Protein AF-A0AAD7U6H7-F1 (afdb_monomer_lite)

Structure (mmCIF, N/CA/C/O backbone):
data_AF-A0AAD7U6H7-F1
#
_entry.id   AF-A0AAD7U6H7-F1
#
loop_
_atom_site.group_PDB
_atom_site.id
_atom_site.type_symbol
_atom_site.label_atom_id
_atom_site.label_alt_id
_atom_site.label_comp_id
_atom_site.label_asym_id
_atom_site.label_entity_id
_atom_site.label_seq_id
_atom_site.pdbx_PDB_ins_code
_atom_site.Cartn_x
_atom_site.Cartn_y
_atom_site.Cartn_z
_atom_site.occupancy
_atom_site.B_iso_or_equiv
_atom_site.auth_seq_id
_atom_site.auth_comp_id
_atom_site.auth_asym_id
_atom_site.auth_atom_id
_atom_site.pdbx_PDB_model_num
ATOM 1 N N . MET A 1 1 ? 14.452 -13.558 -51.695 1.00 58.91 1 MET A N 1
ATOM 2 C CA . MET A 1 1 ? 13.988 -14.666 -50.840 1.00 58.91 1 MET A CA 1
ATOM 3 C C . MET A 1 1 ? 12.646 -14.238 -50.319 1.00 58.91 1 MET A C 1
ATOM 5 O O . MET A 1 1 ? 12.590 -13.234 -49.617 1.00 58.91 1 MET A O 1
ATOM 9 N N . ASP A 1 2 ? 11.599 -14.926 -50.745 1.00 88.06 2 ASP A N 1
ATOM 10 C CA . ASP A 1 2 ? 10.237 -14.569 -50.382 1.00 88.06 2 ASP A CA 1
ATOM 11 C C . ASP A 1 2 ? 9.963 -14.991 -48.937 1.00 88.06 2 ASP A C 1
ATOM 13 O O . ASP A 1 2 ? 10.463 -16.013 -48.460 1.00 88.06 2 ASP A O 1
ATOM 17 N N . LEU A 1 3 ? 9.198 -14.172 -48.213 1.00 81.50 3 LEU A N 1
ATOM 18 C CA . LEU A 1 3 ? 8.858 -14.417 -46.806 1.00 81.50 3 LEU A CA 1
ATOM 19 C C . LEU A 1 3 ? 8.146 -15.767 -46.619 1.00 81.50 3 LEU A C 1
ATOM 21 O O . LEU A 1 3 ? 8.338 -16.427 -45.599 1.00 81.50 3 LEU A O 1
ATOM 25 N N . ASP A 1 4 ? 7.411 -16.211 -47.637 1.00 90.06 4 ASP A N 1
ATOM 26 C CA . ASP A 1 4 ? 6.718 -17.498 -47.648 1.00 90.06 4 ASP A CA 1
ATOM 27 C C . ASP A 1 4 ? 7.682 -18.692 -47.681 1.00 90.06 4 ASP A C 1
ATOM 29 O O . ASP A 1 4 ? 7.414 -19.724 -47.065 1.00 90.06 4 ASP A O 1
ATOM 33 N N . ASP A 1 5 ? 8.830 -18.562 -48.349 1.00 89.44 5 ASP A N 1
ATOM 34 C CA . ASP A 1 5 ? 9.846 -19.619 -48.383 1.00 89.44 5 ASP A CA 1
ATOM 35 C C . ASP A 1 5 ? 10.587 -19.724 -47.050 1.00 89.44 5 ASP A C 1
ATOM 37 O O . ASP A 1 5 ? 10.983 -20.814 -46.630 1.00 89.44 5 ASP A O 1
ATOM 41 N N . ILE A 1 6 ? 10.749 -18.593 -46.362 1.00 88.31 6 ILE A N 1
ATOM 42 C CA . ILE A 1 6 ? 11.341 -18.533 -45.026 1.00 88.31 6 ILE A CA 1
ATOM 43 C C . ILE A 1 6 ? 10.388 -19.171 -44.006 1.00 88.31 6 ILE A C 1
ATOM 45 O O . ILE A 1 6 ? 10.821 -20.013 -43.221 1.00 88.31 6 ILE A O 1
ATOM 49 N N . ALA A 1 7 ? 9.092 -18.845 -44.056 1.00 89.19 7 ALA A N 1
ATOM 50 C CA . ALA A 1 7 ? 8.082 -19.438 -43.178 1.00 89.19 7 ALA A CA 1
ATOM 51 C C . ALA A 1 7 ? 7.995 -20.965 -43.345 1.00 89.19 7 ALA A C 1
ATOM 53 O O . ALA A 1 7 ? 8.084 -21.699 -42.364 1.00 89.19 7 ALA A O 1
ATOM 54 N N . LYS A 1 8 ? 7.949 -21.458 -44.592 1.00 92.31 8 LYS A N 1
ATOM 55 C CA . LYS A 1 8 ? 7.919 -22.903 -44.880 1.00 92.31 8 LYS A CA 1
ATOM 56 C C . LYS A 1 8 ? 9.157 -23.638 -44.365 1.00 92.31 8 LYS A C 1
ATOM 58 O O . LYS A 1 8 ? 9.042 -24.767 -43.890 1.00 92.31 8 LYS A O 1
ATOM 63 N N . ARG A 1 9 ? 10.339 -23.013 -44.446 1.00 90.31 9 ARG A N 1
ATOM 64 C CA . ARG A 1 9 ? 11.571 -23.582 -43.879 1.00 90.31 9 ARG A CA 1
ATOM 65 C C . ARG A 1 9 ? 11.481 -23.683 -42.361 1.00 90.31 9 ARG A C 1
ATOM 67 O O . ARG A 1 9 ? 11.697 -24.772 -41.836 1.00 90.31 9 ARG A O 1
ATOM 74 N N . TYR A 1 10 ? 11.081 -22.612 -41.677 1.00 91.75 10 TYR A N 1
ATOM 75 C CA . TYR A 1 10 ? 10.938 -22.630 -40.220 1.00 91.75 10 TYR A CA 1
ATOM 76 C C . TYR A 1 10 ? 9.907 -23.655 -39.743 1.00 91.75 10 TYR A C 1
ATOM 78 O O . TYR A 1 10 ? 10.192 -24.397 -38.806 1.00 91.75 10 TYR A O 1
ATOM 86 N N . ASP A 1 11 ? 8.763 -23.773 -40.415 1.00 91.56 11 ASP A N 1
ATOM 87 C CA . ASP A 1 11 ? 7.749 -24.770 -40.058 1.00 91.56 11 ASP A CA 1
ATOM 88 C C . ASP A 1 11 ? 8.285 -26.203 -40.202 1.00 91.56 11 ASP A C 1
ATOM 90 O O . ASP A 1 11 ? 8.063 -27.050 -39.332 1.00 91.56 11 ASP A O 1
ATOM 94 N N . SER A 1 12 ? 9.056 -26.471 -41.262 1.00 91.44 12 SER A N 1
ATOM 95 C CA . SER A 1 12 ? 9.685 -27.781 -41.471 1.00 91.44 12 SER A CA 1
ATOM 96 C C . SER A 1 12 ? 10.773 -28.096 -40.435 1.00 91.44 12 SER A C 1
ATOM 98 O O . SER A 1 12 ? 10.859 -29.225 -39.946 1.00 91.44 12 SER A O 1
ATOM 100 N N . GLU A 1 13 ? 11.565 -27.096 -40.040 1.00 93.56 13 GLU A N 1
ATOM 101 C CA . GLU A 1 13 ? 12.605 -27.233 -39.017 1.00 93.56 13 GLU A CA 1
ATOM 102 C C . GLU A 1 13 ? 11.991 -27.460 -37.630 1.00 93.56 13 GLU A C 1
ATOM 104 O O . GLU A 1 13 ? 12.421 -28.356 -36.901 1.00 93.56 13 GLU A O 1
ATOM 109 N N . ILE A 1 14 ? 10.934 -26.719 -37.284 1.00 91.69 14 ILE A N 1
ATOM 110 C CA . ILE A 1 14 ? 10.204 -26.878 -36.020 1.00 91.69 14 ILE A CA 1
ATOM 111 C C . ILE A 1 14 ? 9.576 -28.274 -35.936 1.00 91.69 14 ILE A C 1
ATOM 113 O O . ILE A 1 14 ? 9.708 -28.942 -34.908 1.00 91.69 14 ILE A O 1
ATOM 117 N N . ALA A 1 15 ? 8.950 -28.753 -37.015 1.00 91.06 15 ALA A N 1
ATOM 118 C CA . ALA A 1 15 ? 8.385 -30.099 -37.065 1.00 91.06 15 ALA A CA 1
ATOM 119 C C . ALA A 1 15 ? 9.460 -31.184 -36.868 1.00 91.06 15 ALA A C 1
ATOM 121 O O . ALA A 1 15 ? 9.250 -32.133 -36.111 1.00 91.06 15 ALA A O 1
ATOM 122 N N . SER A 1 16 ? 10.637 -31.017 -37.484 1.00 92.44 16 SER A N 1
ATOM 123 C CA . SER A 1 16 ? 11.765 -31.939 -37.311 1.00 92.44 16 SER A CA 1
ATOM 124 C C . SER A 1 16 ? 12.295 -31.952 -35.874 1.00 92.44 16 SER A C 1
ATOM 126 O O . SER A 1 16 ? 12.633 -33.017 -35.357 1.00 92.44 16 SER A O 1
ATOM 128 N N . VAL A 1 17 ? 12.375 -30.792 -35.217 1.00 91.44 17 VAL A N 1
ATOM 129 C CA . VAL A 1 17 ? 12.838 -30.691 -33.823 1.00 91.44 17 VAL A CA 1
ATOM 130 C C . VAL A 1 17 ? 11.828 -31.322 -32.867 1.00 91.44 17 VAL A C 1
ATOM 132 O O . VAL A 1 17 ? 12.225 -32.071 -31.977 1.00 91.44 17 VAL A O 1
ATOM 135 N N . LEU A 1 18 ? 10.529 -31.082 -33.066 1.00 86.94 18 LEU A N 1
ATOM 136 C CA . LEU A 1 18 ? 9.474 -31.692 -32.252 1.00 86.94 18 LEU A CA 1
ATOM 137 C C . LEU A 1 18 ? 9.445 -33.220 -32.394 1.00 86.94 18 LEU A C 1
ATOM 139 O O . LEU A 1 18 ? 9.271 -33.914 -31.395 1.00 86.94 18 LEU A O 1
ATOM 143 N N . ALA A 1 19 ? 9.681 -33.749 -33.598 1.00 86.94 19 ALA A N 1
ATOM 144 C CA . ALA A 1 19 ? 9.764 -35.190 -33.841 1.00 86.94 19 ALA A CA 1
ATOM 145 C C . ALA A 1 19 ? 11.002 -35.847 -33.199 1.00 86.94 19 ALA A C 1
ATOM 147 O O . ALA A 1 19 ? 10.969 -37.029 -32.860 1.00 86.94 19 ALA A O 1
ATOM 148 N N . ALA A 1 20 ? 12.088 -35.091 -33.014 1.00 90.31 20 ALA A N 1
ATOM 149 C CA . ALA A 1 20 ? 13.309 -35.568 -32.367 1.00 90.31 20 ALA A CA 1
ATOM 150 C C . ALA A 1 20 ? 13.236 -35.545 -30.828 1.00 90.31 20 ALA A C 1
ATOM 152 O O . ALA A 1 20 ? 14.115 -36.100 -30.161 1.00 90.31 20 ALA A O 1
ATOM 153 N N . LEU A 1 21 ? 12.213 -34.911 -30.241 1.00 85.00 21 LEU A N 1
ATOM 154 C CA . LEU A 1 21 ? 12.054 -34.877 -28.792 1.00 85.00 21 LEU A CA 1
ATOM 155 C C . LEU A 1 21 ? 11.571 -36.238 -28.260 1.00 85.00 21 LEU A C 1
ATOM 157 O O . LEU A 1 21 ? 10.653 -36.842 -28.815 1.00 85.00 21 LEU A O 1
ATOM 161 N N . PRO A 1 22 ? 12.135 -36.729 -27.142 1.00 85.38 22 PRO A N 1
ATOM 162 C CA . PRO A 1 22 ? 11.657 -37.946 -26.499 1.00 85.38 22 PRO A CA 1
ATOM 163 C C . PRO A 1 22 ? 10.175 -37.823 -26.131 1.00 85.38 22 PRO A C 1
ATOM 165 O O . PRO A 1 22 ? 9.777 -36.845 -25.499 1.00 85.38 22 PRO A O 1
ATOM 168 N N . ALA A 1 23 ? 9.382 -38.860 -26.412 1.00 72.62 23 ALA A N 1
ATOM 169 C CA . ALA A 1 23 ? 7.932 -38.889 -26.167 1.00 72.62 23 ALA A CA 1
ATOM 170 C C . ALA A 1 23 ? 7.505 -38.586 -24.712 1.00 72.62 23 ALA A C 1
ATOM 172 O O . ALA A 1 23 ? 6.346 -38.303 -24.456 1.00 72.62 23 ALA A O 1
ATOM 173 N N . LYS A 1 24 ? 8.435 -38.620 -23.747 1.00 72.00 24 LYS A N 1
ATOM 174 C CA . LYS A 1 24 ? 8.189 -38.260 -22.338 1.00 72.00 24 LYS A CA 1
ATOM 175 C C . LYS A 1 24 ? 8.179 -36.747 -22.067 1.00 72.00 24 LYS A C 1
ATOM 177 O O . LYS A 1 24 ? 7.833 -36.343 -20.963 1.00 72.00 24 LYS A O 1
ATOM 182 N N . LEU A 1 25 ? 8.649 -35.930 -23.012 1.00 66.31 25 LEU A N 1
ATOM 183 C CA . LEU A 1 25 ? 8.750 -34.468 -22.892 1.00 66.31 25 LEU A CA 1
ATOM 184 C C . LEU A 1 25 ? 7.632 -33.737 -23.639 1.00 66.31 25 LEU A C 1
ATOM 186 O O . LEU A 1 25 ? 7.302 -32.608 -23.286 1.00 66.31 25 LEU A O 1
ATOM 190 N N . VAL A 1 26 ? 7.042 -34.382 -24.644 1.00 64.56 26 VAL A N 1
ATOM 191 C CA . VAL A 1 26 ? 5.889 -33.873 -25.385 1.00 64.56 26 VAL A CA 1
ATOM 192 C C . VAL A 1 26 ? 4.653 -34.532 -24.780 1.00 64.56 26 VAL A C 1
ATOM 194 O O . VAL A 1 26 ? 4.224 -35.580 -25.243 1.00 64.56 26 VAL A O 1
ATOM 197 N N . ASN A 1 27 ? 4.123 -33.953 -23.701 1.00 67.25 27 ASN A N 1
ATOM 198 C CA . ASN A 1 27 ? 2.802 -34.309 -23.182 1.00 67.25 27 ASN A CA 1
ATOM 199 C C . ASN A 1 27 ? 1.784 -33.331 -23.785 1.00 67.25 27 ASN A C 1
ATOM 201 O O . ASN A 1 27 ? 1.622 -32.236 -23.237 1.00 67.25 27 ASN A O 1
ATOM 205 N N . PRO A 1 28 ? 1.136 -33.659 -24.917 1.00 57.31 28 PRO A N 1
ATOM 206 C CA . PRO A 1 28 ? -0.025 -32.913 -25.359 1.00 57.31 28 PRO A CA 1
ATOM 207 C C . PRO A 1 28 ? -1.179 -33.238 -24.398 1.00 57.31 28 PRO A C 1
ATOM 209 O O . PRO A 1 28 ? -1.536 -34.397 -24.215 1.00 57.31 28 PRO A O 1
ATOM 212 N N . ASP A 1 29 ? -1.735 -32.211 -23.764 1.00 53.38 29 ASP A N 1
ATOM 213 C CA . ASP A 1 29 ? -3.087 -32.229 -23.192 1.00 53.38 29 ASP A CA 1
ATOM 214 C C . ASP A 1 29 ? -3.387 -33.126 -21.976 1.00 53.38 29 ASP A C 1
ATOM 216 O O . ASP A 1 29 ? -4.526 -33.554 -21.794 1.00 53.38 29 ASP A O 1
ATOM 220 N N . GLU A 1 30 ? -2.451 -33.306 -21.041 1.00 53.84 30 GLU A N 1
ATOM 221 C CA . GLU A 1 30 ? -2.879 -33.554 -19.656 1.00 53.84 30 GLU A CA 1
ATOM 222 C C . GLU A 1 30 ? -3.201 -32.209 -18.986 1.00 53.84 30 GLU A C 1
ATOM 224 O O . GLU A 1 30 ? -2.381 -31.619 -18.275 1.00 53.84 30 GLU A O 1
ATOM 229 N N . GLU A 1 31 ? -4.435 -31.718 -19.183 1.00 58.72 31 GLU A N 1
ATOM 230 C CA . GLU A 1 31 ? -5.072 -30.966 -18.101 1.00 58.72 31 GLU A CA 1
ATOM 231 C C . GLU A 1 31 ? -4.904 -31.818 -16.838 1.00 58.72 31 GLU A C 1
ATOM 233 O O . GLU A 1 31 ? -5.258 -32.999 -16.867 1.00 58.72 31 GLU A O 1
ATOM 238 N N . PRO A 1 32 ? -4.330 -31.291 -15.743 1.00 57.97 32 PRO A N 1
ATOM 239 C CA . PRO A 1 32 ? -4.143 -32.095 -14.554 1.00 57.97 32 PRO A CA 1
ATOM 240 C C . PRO A 1 32 ? -5.531 -32.500 -14.070 1.00 57.97 32 PRO A C 1
ATOM 242 O O . PRO A 1 32 ? -6.237 -31.680 -13.478 1.00 57.97 32 PRO A O 1
ATOM 245 N N . GLU A 1 33 ? -5.925 -33.752 -14.317 1.00 55.78 33 GLU A N 1
ATOM 246 C CA . GLU A 1 33 ? -7.075 -34.368 -13.679 1.00 55.78 33 GLU A CA 1
ATOM 247 C C . GLU A 1 33 ? -6.831 -34.240 -12.182 1.00 55.78 33 GLU A C 1
ATOM 249 O O . GLU A 1 33 ? -6.069 -34.990 -11.571 1.00 55.78 33 GLU A O 1
ATOM 254 N N . VAL A 1 34 ? -7.424 -33.207 -11.584 1.00 60.06 34 VAL A N 1
ATOM 255 C CA . VAL A 1 34 ? -7.367 -32.971 -10.153 1.00 60.06 34 VAL A CA 1
ATOM 256 C C . VAL A 1 34 ? -8.00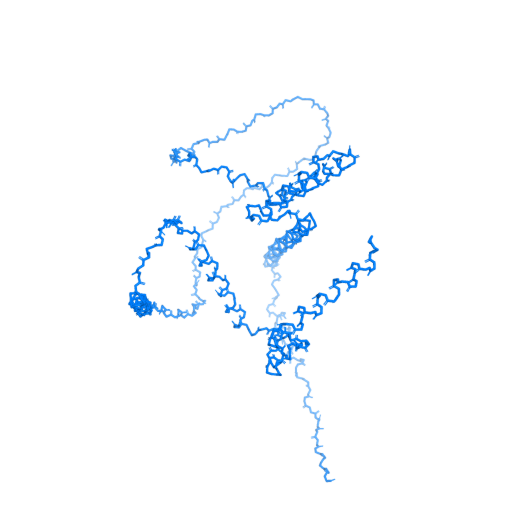1 -34.217 -9.547 1.00 60.06 34 VAL A C 1
ATOM 258 O O . VAL A 1 34 ? -9.218 -34.384 -9.676 1.00 60.06 34 VAL A O 1
ATOM 261 N N . PRO A 1 35 ? -7.221 -35.122 -8.922 1.00 61.28 35 PRO A N 1
ATOM 262 C CA . PRO A 1 35 ? -7.729 -36.427 -8.540 1.00 61.28 35 PRO A CA 1
ATOM 263 C C . PRO A 1 35 ? -8.958 -36.196 -7.673 1.00 61.28 35 PRO A C 1
ATOM 265 O O . PRO A 1 35 ? -8.925 -35.338 -6.792 1.00 61.28 35 PRO A O 1
ATOM 268 N N . ALA A 1 36 ? -10.047 -36.940 -7.875 1.00 57.34 36 ALA A N 1
ATOM 269 C CA . ALA A 1 36 ? -11.316 -36.730 -7.163 1.00 57.34 36 ALA A CA 1
ATOM 270 C C . ALA A 1 36 ? -11.179 -36.693 -5.616 1.00 57.34 36 ALA A C 1
ATOM 272 O O . ALA A 1 36 ? -12.066 -36.224 -4.898 1.00 57.34 36 ALA A O 1
ATOM 273 N N . ARG A 1 37 ? -10.035 -37.140 -5.074 1.00 59.12 37 ARG A N 1
ATOM 274 C CA . ARG A 1 37 ? -9.611 -36.936 -3.679 1.00 59.12 37 ARG A CA 1
ATOM 275 C C . ARG A 1 37 ? -9.343 -35.468 -3.311 1.00 59.12 37 ARG A C 1
ATOM 277 O O . ARG A 1 37 ? -9.711 -35.069 -2.211 1.00 59.12 37 ARG A O 1
ATOM 284 N N . ALA A 1 38 ? -8.761 -34.657 -4.191 1.00 57.69 38 ALA A N 1
ATOM 285 C CA . ALA A 1 38 ? -8.517 -33.232 -3.973 1.00 57.69 38 ALA A CA 1
ATOM 286 C C . ALA A 1 38 ? -9.822 -32.412 -3.953 1.00 57.69 38 ALA A C 1
ATOM 288 O O . ALA A 1 38 ? -9.961 -31.512 -3.126 1.00 57.69 38 ALA A O 1
ATOM 289 N N . LEU A 1 39 ? -10.841 -32.794 -4.733 1.00 56.53 39 LEU A N 1
ATOM 290 C CA . LEU A 1 39 ? -12.169 -32.156 -4.700 1.00 56.53 39 LEU A CA 1
ATOM 291 C C . LEU A 1 39 ? -12.925 -32.367 -3.374 1.00 56.53 39 LEU A C 1
ATOM 293 O O . LEU A 1 39 ? -13.758 -31.539 -2.998 1.00 56.53 39 LEU A O 1
ATOM 297 N N . LYS A 1 40 ? -12.606 -33.417 -2.601 1.00 58.84 40 LYS A N 1
ATOM 298 C CA . LYS A 1 40 ? -13.185 -33.619 -1.257 1.00 58.84 40 LYS A CA 1
ATOM 299 C C . LYS A 1 40 ? -12.667 -32.615 -0.221 1.00 58.84 40 LYS A C 1
ATOM 301 O O . LYS A 1 40 ? -13.352 -32.380 0.771 1.00 58.84 40 LYS A O 1
ATOM 306 N N . PHE A 1 41 ? -11.520 -31.972 -0.455 1.00 56.00 41 PHE A N 1
ATOM 307 C CA . PHE A 1 41 ? -10.966 -30.968 0.462 1.00 56.00 41 PHE A CA 1
ATOM 308 C C . PHE A 1 41 ? -11.459 -29.538 0.193 1.00 56.00 41 PHE A C 1
ATOM 310 O O . PHE A 1 41 ? -11.362 -28.688 1.079 1.00 56.00 41 PHE A O 1
ATOM 317 N N . PHE A 1 42 ? -12.061 -29.265 -0.970 1.00 54.94 42 PHE A N 1
ATOM 318 C CA . PHE A 1 42 ? -12.558 -27.925 -1.315 1.00 54.94 42 PHE A CA 1
ATOM 319 C C . PHE A 1 42 ? -14.004 -27.640 -0.876 1.00 54.94 42 PHE A C 1
ATOM 321 O O . PHE A 1 42 ? -14.433 -26.487 -0.909 1.00 54.94 42 PHE A O 1
ATOM 328 N N . LYS A 1 43 ? -14.742 -28.630 -0.353 1.00 54.78 43 LYS A N 1
ATOM 329 C CA . LYS A 1 43 ? -16.124 -28.432 0.139 1.00 54.78 43 LYS A CA 1
ATOM 330 C C . LYS A 1 43 ? -16.253 -27.590 1.420 1.00 54.78 43 LYS A C 1
ATOM 332 O O . LYS A 1 43 ? -17.363 -27.216 1.776 1.00 54.78 43 LYS A O 1
ATOM 337 N N . ASN A 1 44 ? -15.141 -27.213 2.060 1.00 52.34 44 ASN A N 1
ATOM 338 C CA . ASN A 1 44 ? -15.130 -26.333 3.238 1.00 52.34 44 ASN A CA 1
ATOM 339 C C . ASN A 1 44 ? -14.596 -24.915 2.953 1.00 52.34 44 ASN A C 1
ATOM 341 O O . ASN A 1 44 ? -14.367 -24.150 3.887 1.00 52.34 44 ASN A O 1
ATOM 345 N N . ALA A 1 45 ? -14.384 -24.535 1.688 1.00 54.09 45 ALA A N 1
ATOM 346 C CA . ALA A 1 45 ? -13.838 -23.217 1.353 1.00 54.09 45 ALA A CA 1
ATOM 347 C C . ALA A 1 45 ? -14.836 -22.055 1.569 1.00 54.09 45 ALA A C 1
ATOM 349 O O . ALA A 1 45 ? -14.409 -20.921 1.783 1.00 54.09 45 ALA A O 1
ATOM 350 N N . SER A 1 46 ? -16.149 -22.318 1.566 1.00 55.34 46 SER A N 1
ATOM 351 C CA . SER A 1 46 ? -17.198 -21.299 1.753 1.00 55.34 46 SER A CA 1
ATOM 352 C C . SER A 1 46 ? -17.796 -21.249 3.168 1.00 55.34 46 SER A C 1
ATOM 354 O O . SER A 1 46 ? -18.463 -20.276 3.516 1.00 55.34 46 SER A O 1
ATOM 356 N N . GLY A 1 47 ? -17.530 -22.247 4.016 1.00 56.31 47 GLY A N 1
ATOM 357 C CA . GLY A 1 47 ? -18.000 -22.297 5.401 1.00 56.31 47 GLY A CA 1
ATOM 358 C C . GLY A 1 47 ? -16.879 -21.927 6.361 1.00 56.31 47 GLY A C 1
ATOM 359 O O . GLY A 1 47 ? -15.847 -22.586 6.388 1.00 56.31 47 GLY A O 1
ATOM 360 N N . ALA A 1 48 ? -17.064 -20.854 7.132 1.00 58.28 48 ALA A N 1
ATOM 361 C CA . ALA A 1 48 ? -16.112 -20.320 8.104 1.00 58.28 48 ALA A CA 1
ATOM 362 C C . ALA A 1 48 ? -15.221 -21.397 8.758 1.00 58.28 48 ALA A C 1
ATOM 364 O O . ALA A 1 48 ? -15.699 -22.221 9.534 1.00 58.28 48 ALA A O 1
ATOM 365 N N . ALA A 1 49 ? -13.915 -21.352 8.461 1.00 58.09 49 ALA A N 1
ATOM 366 C CA . ALA A 1 49 ? -12.935 -22.255 9.055 1.00 58.09 49 ALA A CA 1
ATOM 367 C C . ALA A 1 49 ? -13.139 -22.350 10.583 1.00 58.09 49 ALA A C 1
ATOM 369 O O . ALA A 1 49 ? -13.318 -21.299 11.220 1.00 58.09 49 ALA A O 1
ATOM 370 N N . PRO A 1 50 ? -13.078 -23.561 11.179 1.00 61.84 50 PRO A N 1
ATOM 371 C CA . PRO A 1 50 ? -13.239 -23.757 12.614 1.00 61.84 50 PRO A CA 1
ATOM 372 C C . PRO A 1 50 ? -12.383 -22.747 13.375 1.00 61.84 50 PRO A C 1
ATOM 374 O O . PRO A 1 50 ? -11.227 -22.506 13.011 1.00 61.84 50 PRO A O 1
ATOM 377 N N . ALA A 1 51 ? -12.925 -22.132 14.429 1.00 62.56 51 ALA A N 1
ATOM 378 C CA . ALA A 1 51 ? -12.250 -21.061 15.175 1.00 62.56 51 ALA A CA 1
ATOM 379 C C . ALA A 1 51 ? -10.824 -21.442 15.634 1.00 62.56 51 ALA A C 1
ATOM 381 O O . ALA A 1 51 ? -9.978 -20.572 15.851 1.00 62.56 51 ALA A O 1
ATOM 382 N N . GLN A 1 52 ? -10.546 -22.742 15.736 1.00 67.06 52 GLN A N 1
ATOM 383 C CA . GLN A 1 52 ? -9.238 -23.316 16.014 1.00 67.06 52 GLN A CA 1
ATOM 384 C C . GLN A 1 52 ? -8.241 -23.167 14.849 1.00 67.06 52 GLN A C 1
ATOM 386 O O . GLN A 1 52 ? -7.141 -22.669 15.075 1.00 67.06 52 GLN A O 1
ATOM 391 N N . ALA A 1 53 ? -8.639 -23.437 13.601 1.00 63.22 53 ALA A N 1
ATOM 392 C CA . ALA A 1 53 ? -7.791 -23.254 12.417 1.00 63.22 53 ALA A CA 1
ATOM 393 C C . ALA A 1 53 ? -7.423 -21.775 12.189 1.00 63.22 53 ALA A C 1
ATOM 395 O O . ALA A 1 53 ? -6.284 -21.453 11.853 1.00 63.22 53 ALA A O 1
ATOM 396 N N . ARG A 1 54 ? -8.344 -20.839 12.474 1.00 64.75 54 ARG A N 1
ATOM 397 C CA . ARG A 1 54 ? -8.047 -19.390 12.465 1.00 64.75 54 ARG A CA 1
ATOM 398 C C . ARG A 1 54 ? -7.040 -18.990 13.549 1.00 64.75 54 ARG A C 1
ATOM 400 O O . ARG A 1 54 ? -6.163 -18.159 13.302 1.00 64.75 54 ARG A O 1
ATOM 407 N N . LYS A 1 55 ? -7.142 -19.575 14.747 1.00 72.88 55 LYS A N 1
ATOM 408 C CA . LYS A 1 55 ? -6.189 -19.335 15.846 1.00 72.88 55 LYS A CA 1
ATOM 409 C C . LYS A 1 55 ? -4.811 -19.927 15.537 1.00 72.88 55 LYS A C 1
ATOM 411 O O . LYS A 1 55 ? -3.804 -19.287 15.843 1.00 72.88 55 LYS A O 1
ATOM 416 N N . GLU A 1 56 ? -4.752 -21.090 14.900 1.00 72.25 56 GLU A N 1
ATOM 417 C CA . GLU A 1 56 ? -3.499 -21.737 14.500 1.00 72.25 56 GLU A CA 1
ATOM 418 C C . GLU A 1 56 ?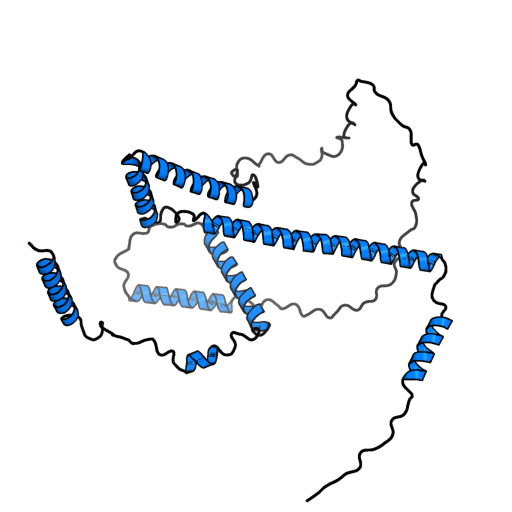 -2.827 -21.029 13.321 1.00 72.25 56 GLU A C 1
ATOM 420 O O . GLU A 1 56 ? -1.634 -20.742 13.405 1.00 72.25 56 GLU A O 1
ATOM 425 N N . ALA A 1 57 ? -3.576 -20.611 12.296 1.00 67.81 57 ALA A N 1
ATOM 426 C CA . ALA A 1 57 ? -3.050 -19.793 11.199 1.00 67.81 57 ALA A CA 1
ATOM 427 C C . ALA A 1 57 ? -2.502 -18.441 11.699 1.00 67.81 57 ALA A C 1
ATOM 429 O O . ALA A 1 57 ? -1.424 -18.008 11.288 1.00 67.81 57 ALA A O 1
ATOM 430 N N . SER A 1 58 ? -3.187 -17.805 12.660 1.00 70.19 58 SER A N 1
ATOM 431 C CA . SER A 1 58 ? -2.712 -16.574 13.309 1.00 70.19 58 SER A CA 1
ATOM 432 C C . SER A 1 58 ? -1.428 -16.795 14.123 1.00 70.19 58 SER A C 1
ATOM 434 O O . SER A 1 58 ? -0.507 -15.977 14.066 1.00 70.19 58 SER A O 1
ATOM 436 N N . LYS A 1 59 ? -1.313 -17.923 14.840 1.00 74.75 59 LYS A N 1
ATOM 437 C CA . LYS A 1 59 ? -0.070 -18.300 15.536 1.00 74.75 59 LYS A CA 1
ATOM 438 C C . LYS A 1 59 ? 1.071 -18.597 14.560 1.00 74.75 59 LYS A C 1
ATOM 440 O O . LYS A 1 59 ? 2.193 -18.166 14.819 1.00 74.75 59 LYS A O 1
ATOM 445 N N . ARG A 1 60 ? 0.799 -19.274 13.440 1.00 71.75 60 ARG A N 1
ATOM 446 C CA . ARG A 1 60 ? 1.804 -19.602 12.417 1.00 71.75 60 ARG A CA 1
ATOM 447 C C . ARG A 1 60 ? 2.341 -18.344 11.732 1.00 71.75 60 ARG A C 1
ATOM 449 O O . ARG A 1 60 ? 3.551 -18.187 11.639 1.00 71.75 60 ARG A O 1
ATOM 456 N N . GLY A 1 61 ? 1.469 -17.398 11.373 1.00 72.12 61 GLY A N 1
ATOM 457 C CA . GLY A 1 61 ? 1.878 -16.112 10.794 1.00 72.12 61 GLY A CA 1
ATOM 458 C C . GLY A 1 61 ? 2.684 -15.222 11.750 1.00 72.12 61 GLY A C 1
ATOM 459 O O . GLY A 1 61 ? 3.565 -14.487 11.309 1.00 72.12 61 GLY A O 1
ATOM 460 N N . LYS A 1 62 ? 2.429 -15.298 13.065 1.00 68.81 62 LYS A N 1
ATOM 461 C CA . LYS A 1 62 ? 3.245 -14.598 14.074 1.00 68.81 62 LYS A CA 1
ATOM 462 C C . LYS A 1 62 ? 4.618 -15.238 14.272 1.00 68.81 62 LYS A C 1
ATOM 464 O O . LYS A 1 62 ? 5.583 -14.500 14.417 1.00 68.81 62 LYS A O 1
ATOM 469 N N . ARG A 1 63 ? 4.709 -16.573 14.253 1.00 65.19 63 ARG A N 1
ATOM 470 C CA . ARG A 1 63 ? 5.996 -17.286 14.310 1.00 65.19 63 ARG A CA 1
ATOM 471 C C . ARG A 1 63 ? 6.864 -16.981 13.092 1.00 65.19 63 ARG A C 1
ATOM 473 O O . ARG A 1 63 ? 8.001 -16.587 13.271 1.00 65.19 63 ARG A O 1
ATOM 480 N N . LEU A 1 64 ? 6.285 -17.004 11.889 1.00 65.25 64 LEU A N 1
ATOM 481 C CA . LEU A 1 64 ? 7.028 -16.710 10.659 1.00 65.25 64 LEU A CA 1
ATOM 482 C C . LEU A 1 64 ? 7.610 -15.286 10.627 1.00 65.25 64 LEU A C 1
ATOM 484 O O . LEU A 1 64 ? 8.689 -15.077 10.089 1.00 65.25 64 LEU A O 1
ATOM 488 N N . LYS A 1 65 ? 6.911 -14.305 11.217 1.00 66.19 65 LYS A N 1
ATOM 489 C CA . LYS A 1 65 ? 7.448 -12.944 11.382 1.00 66.19 65 LYS A CA 1
ATOM 490 C C . LYS A 1 65 ? 8.590 -12.878 12.388 1.00 66.19 65 LYS A C 1
ATOM 492 O O . LYS A 1 65 ? 9.549 -12.167 12.143 1.00 66.19 65 LYS A O 1
ATOM 497 N N . PHE A 1 66 ? 8.486 -13.621 13.485 1.00 61.44 66 PHE A N 1
ATOM 498 C CA . PHE A 1 66 ? 9.546 -13.671 14.487 1.00 61.44 66 PHE A CA 1
ATOM 499 C C . PHE A 1 66 ? 10.801 -14.377 13.951 1.00 61.44 66 PHE A C 1
ATOM 501 O O . PHE A 1 66 ? 11.902 -13.936 14.247 1.00 61.44 66 PHE A O 1
ATOM 508 N N . ASP A 1 67 ? 10.639 -15.405 13.111 1.00 58.56 67 ASP A N 1
ATOM 509 C CA . ASP A 1 67 ? 11.757 -16.103 12.462 1.00 58.56 67 ASP A CA 1
ATOM 510 C C . ASP A 1 67 ? 12.415 -15.253 11.356 1.00 58.56 67 ASP A C 1
ATOM 512 O O . ASP A 1 67 ? 13.628 -15.314 11.175 1.00 58.56 67 ASP A O 1
ATOM 516 N N . LEU A 1 68 ? 11.644 -14.425 10.638 1.00 57.19 68 LEU A N 1
ATOM 517 C CA . LEU A 1 68 ? 12.183 -13.465 9.663 1.00 57.19 68 LEU A CA 1
ATOM 518 C C . LEU A 1 68 ? 12.942 -12.316 10.342 1.00 57.19 68 LEU A C 1
ATOM 520 O O . LEU A 1 68 ? 14.053 -12.009 9.921 1.00 57.19 68 LEU A O 1
ATOM 524 N N . ASP A 1 69 ? 12.398 -11.748 11.422 1.00 58.72 69 ASP A N 1
ATOM 525 C CA . ASP A 1 69 ? 13.074 -10.695 12.194 1.00 58.72 69 ASP A CA 1
ATOM 526 C C . ASP A 1 69 ? 14.324 -11.246 12.918 1.00 58.72 69 ASP A C 1
ATOM 528 O O . ASP A 1 69 ? 15.335 -10.555 13.026 1.00 58.72 69 ASP A O 1
ATOM 532 N N . ALA A 1 70 ? 14.307 -12.510 13.365 1.00 58.91 70 ALA A N 1
ATOM 533 C CA . ALA A 1 70 ? 15.482 -13.176 13.938 1.00 58.91 70 ALA A CA 1
ATOM 534 C C . ALA A 1 70 ? 16.571 -13.468 12.890 1.00 58.91 70 ALA A C 1
ATOM 536 O O . ALA A 1 70 ? 17.755 -13.477 13.222 1.00 58.91 70 ALA A O 1
ATOM 537 N N . ARG A 1 71 ? 16.186 -13.665 11.622 1.00 55.75 71 ARG A N 1
ATOM 538 C CA . ARG A 1 71 ? 17.119 -13.836 10.501 1.00 55.75 71 ARG A CA 1
ATOM 539 C C . ARG A 1 71 ? 17.687 -12.502 9.997 1.00 55.75 71 ARG A C 1
ATOM 541 O O . ARG A 1 71 ? 18.810 -12.497 9.511 1.00 55.75 71 ARG A O 1
ATOM 548 N N . GLU A 1 72 ? 16.963 -11.390 10.151 1.00 56.12 72 GLU A N 1
ATOM 549 C CA . GLU A 1 72 ? 17.467 -10.026 9.887 1.00 56.12 72 GLU A CA 1
ATOM 550 C C . GLU A 1 72 ? 18.336 -9.460 11.029 1.00 56.12 72 GLU A C 1
ATOM 552 O O . GLU A 1 72 ? 19.159 -8.581 10.786 1.00 56.12 72 GLU A O 1
ATOM 557 N N . ALA A 1 73 ? 18.183 -9.949 12.265 1.00 53.84 73 ALA A N 1
ATOM 558 C CA . ALA A 1 73 ? 18.959 -9.491 13.425 1.00 53.84 73 ALA A CA 1
ATOM 559 C C . ALA A 1 73 ? 20.285 -10.247 13.649 1.00 53.84 73 ALA A C 1
ATOM 561 O O . ALA A 1 73 ? 21.074 -9.853 14.511 1.00 53.84 73 ALA A O 1
ATOM 562 N N . ALA A 1 74 ? 20.548 -11.317 12.894 1.00 46.12 74 ALA A N 1
ATOM 563 C CA . ALA A 1 74 ? 21.862 -11.945 12.862 1.00 46.12 74 ALA A CA 1
ATOM 564 C C . ALA A 1 74 ? 22.777 -11.143 11.916 1.00 46.12 74 ALA A C 1
ATOM 566 O O . ALA A 1 74 ? 22.382 -10.899 10.773 1.00 46.12 74 ALA A O 1
ATOM 567 N N . PRO A 1 75 ? 23.985 -10.723 12.338 1.00 47.94 75 PRO A N 1
ATOM 568 C CA . PRO A 1 75 ? 24.925 -10.086 11.427 1.00 47.94 75 PRO A CA 1
ATOM 569 C C . PRO A 1 75 ? 25.254 -11.072 10.304 1.00 47.94 75 PRO A C 1
ATOM 571 O O . PRO A 1 75 ? 25.760 -12.167 10.548 1.00 47.94 75 PRO A O 1
ATOM 574 N N . SER A 1 76 ? 24.939 -10.686 9.070 1.00 49.34 76 SER A N 1
ATOM 575 C CA . SER A 1 76 ? 25.320 -11.390 7.853 1.00 49.34 76 SER A CA 1
ATOM 576 C C . SER A 1 76 ? 26.838 -11.324 7.678 1.00 49.34 76 SER A C 1
ATOM 578 O O . SER A 1 76 ? 27.358 -10.532 6.895 1.00 49.34 76 SER A O 1
ATOM 580 N N . ALA A 1 77 ? 27.556 -12.162 8.419 1.00 45.00 77 ALA A N 1
ATOM 581 C CA . ALA A 1 77 ? 28.892 -12.595 8.059 1.00 45.00 77 ALA A CA 1
ATOM 582 C C . ALA A 1 77 ? 28.752 -13.646 6.949 1.00 45.00 77 ALA A C 1
ATOM 584 O O . ALA A 1 77 ? 28.888 -14.847 7.166 1.00 45.00 77 ALA A O 1
ATOM 585 N N . THR A 1 78 ? 28.418 -13.191 5.742 1.00 49.09 78 THR A N 1
ATOM 586 C CA . THR A 1 78 ? 28.766 -13.912 4.514 1.00 49.09 78 THR A CA 1
ATOM 587 C C . THR A 1 78 ? 30.265 -13.748 4.311 1.00 49.09 78 THR A C 1
ATOM 589 O O . THR A 1 78 ? 30.722 -12.945 3.504 1.00 49.09 78 THR A O 1
ATOM 592 N N . GLU A 1 79 ? 31.033 -14.487 5.106 1.00 46.47 79 GLU A N 1
ATOM 593 C CA . GLU A 1 79 ? 32.394 -14.841 4.745 1.00 46.47 79 GLU A CA 1
ATOM 594 C C . GLU A 1 79 ? 32.269 -15.793 3.552 1.00 46.47 79 GLU A C 1
ATOM 596 O O . GLU A 1 79 ? 31.736 -16.901 3.661 1.00 46.47 79 GLU A O 1
ATOM 601 N N . VAL A 1 80 ? 32.652 -15.307 2.372 1.00 49.09 80 VAL A N 1
ATOM 602 C CA . VAL A 1 80 ? 32.775 -16.118 1.161 1.00 49.09 80 VAL A CA 1
ATOM 603 C C . VAL A 1 80 ? 33.941 -17.071 1.398 1.00 49.09 80 VAL A C 1
ATOM 605 O O . VAL A 1 80 ? 35.089 -16.769 1.088 1.00 49.09 80 VAL A O 1
ATOM 608 N N . VAL A 1 81 ? 33.648 -18.210 2.020 1.00 52.00 81 VAL A N 1
ATOM 609 C CA . VAL A 1 81 ? 34.598 -19.311 2.143 1.00 52.00 81 VAL A CA 1
ATOM 610 C C . VAL A 1 81 ? 34.689 -19.967 0.762 1.00 52.00 81 VAL A C 1
ATOM 612 O O . VAL A 1 81 ? 33.665 -20.441 0.258 1.00 52.00 81 VAL A O 1
ATOM 615 N N . PRO A 1 82 ? 35.871 -19.987 0.118 1.00 54.66 82 PRO A N 1
ATOM 616 C CA . PRO A 1 82 ? 36.041 -20.654 -1.165 1.00 54.66 82 PRO A CA 1
ATOM 617 C C . PRO A 1 82 ? 35.692 -22.144 -1.028 1.00 54.66 82 PRO A C 1
ATOM 619 O O . PRO A 1 82 ? 35.893 -22.725 0.047 1.00 54.66 82 PRO A O 1
ATOM 622 N N . PRO A 1 83 ? 35.171 -22.788 -2.087 1.00 48.19 83 PRO A N 1
ATOM 623 C CA . PRO A 1 83 ? 34.832 -24.201 -2.046 1.00 48.19 83 PRO A CA 1
ATOM 624 C C . PRO A 1 83 ? 36.097 -25.007 -1.736 1.00 48.19 83 PRO A C 1
ATOM 626 O O . PRO A 1 83 ? 36.975 -25.164 -2.581 1.00 48.19 83 PRO A O 1
ATOM 629 N N . LYS A 1 84 ? 36.200 -25.522 -0.504 1.00 59.28 84 LYS A N 1
ATOM 630 C CA . LYS A 1 84 ? 37.176 -26.556 -0.157 1.00 59.28 84 LYS A CA 1
ATOM 631 C C . LYS A 1 84 ? 36.782 -27.816 -0.922 1.00 59.28 84 LYS A C 1
ATOM 633 O O . LYS A 1 84 ? 35.948 -28.595 -0.465 1.00 59.28 84 LYS A O 1
ATOM 638 N N . ALA A 1 85 ? 37.342 -27.967 -2.118 1.00 55.59 85 ALA A N 1
ATOM 639 C CA . ALA A 1 85 ? 37.327 -29.213 -2.860 1.00 55.59 85 ALA A CA 1
ATOM 640 C C . ALA A 1 85 ? 37.977 -30.295 -1.985 1.00 55.59 85 ALA A C 1
ATOM 642 O O . ALA A 1 85 ? 39.121 -30.138 -1.563 1.00 55.59 85 ALA A O 1
ATOM 643 N N . GLY A 1 86 ? 37.226 -31.354 -1.672 1.00 59.66 86 GLY A N 1
ATOM 644 C CA . GLY A 1 86 ? 37.764 -32.542 -1.001 1.00 59.66 86 GLY A CA 1
ATOM 645 C C . GLY A 1 86 ? 37.012 -33.055 0.229 1.00 59.66 86 GLY A C 1
ATOM 646 O O . GLY A 1 86 ? 37.521 -33.960 0.879 1.00 59.66 86 GLY A O 1
ATOM 647 N N . LEU A 1 87 ? 35.825 -32.543 0.573 1.00 64.50 87 LEU A N 1
ATOM 648 C CA . LEU A 1 87 ? 35.011 -33.200 1.607 1.00 64.50 87 LEU A CA 1
ATOM 649 C C . LEU A 1 87 ? 34.428 -34.494 1.026 1.00 64.50 87 LEU A C 1
ATOM 651 O O . LEU A 1 87 ? 33.583 -34.446 0.130 1.00 64.50 87 LEU A O 1
ATOM 655 N N . SER A 1 88 ? 34.917 -35.637 1.511 1.00 81.62 88 SER A N 1
ATOM 656 C CA . SER A 1 88 ? 34.398 -36.955 1.149 1.00 81.62 88 SER A CA 1
ATOM 657 C C . SER A 1 88 ? 32.916 -37.066 1.527 1.00 81.62 88 SER A C 1
ATOM 659 O O . SER A 1 88 ? 32.418 -36.368 2.417 1.00 81.62 88 SER A O 1
ATOM 661 N N . LEU A 1 89 ? 32.185 -37.948 0.842 1.00 85.44 89 LEU A N 1
ATOM 662 C CA . LEU A 1 89 ? 30.769 -38.204 1.130 1.00 85.44 89 LEU A CA 1
ATOM 663 C C . LEU A 1 89 ? 30.555 -38.591 2.609 1.00 85.44 89 LEU A C 1
ATOM 665 O O . LEU A 1 89 ? 29.561 -38.200 3.224 1.00 85.44 89 LEU A O 1
ATOM 669 N N . ASP A 1 90 ? 31.532 -39.288 3.191 1.00 87.50 90 ASP A N 1
ATOM 670 C CA . ASP A 1 90 ? 31.521 -39.716 4.588 1.00 87.50 90 ASP A CA 1
ATOM 671 C C . ASP A 1 90 ? 31.616 -38.541 5.569 1.00 87.50 90 ASP A C 1
ATOM 673 O O . ASP A 1 90 ? 30.896 -38.517 6.567 1.00 87.50 90 ASP A O 1
ATOM 677 N N . ASP A 1 91 ? 32.402 -37.511 5.251 1.00 88.19 91 ASP A N 1
ATOM 678 C CA . ASP A 1 91 ? 32.497 -36.284 6.051 1.00 88.19 91 ASP A CA 1
ATOM 679 C C . ASP A 1 91 ? 31.176 -35.499 6.046 1.00 88.19 91 ASP A C 1
ATOM 681 O O . ASP A 1 91 ? 30.767 -34.891 7.045 1.00 88.19 91 ASP A O 1
ATOM 685 N N . LEU A 1 92 ? 30.462 -35.531 4.918 1.00 89.06 92 LEU A N 1
ATOM 686 C CA . LEU A 1 92 ? 29.140 -34.925 4.798 1.00 89.06 92 LEU A CA 1
ATOM 687 C C . LEU A 1 92 ? 28.097 -35.705 5.610 1.00 89.06 92 LEU A C 1
ATOM 689 O O . LEU A 1 92 ? 27.274 -35.096 6.299 1.00 89.06 92 LEU A O 1
ATOM 693 N N . HIS A 1 93 ? 28.164 -37.038 5.589 1.00 92.75 93 HIS A N 1
ATOM 694 C CA . HIS A 1 93 ? 27.320 -37.903 6.413 1.00 92.75 93 HIS A CA 1
ATOM 695 C C . HIS A 1 93 ? 27.584 -37.720 7.912 1.00 92.75 93 HIS A C 1
ATOM 697 O O . HIS A 1 93 ? 26.627 -37.633 8.688 1.00 92.75 93 HIS A O 1
ATOM 703 N N . PHE A 1 94 ? 28.848 -37.598 8.320 1.00 94.44 94 PHE A N 1
ATOM 704 C CA . PHE A 1 94 ? 29.226 -37.360 9.712 1.00 94.44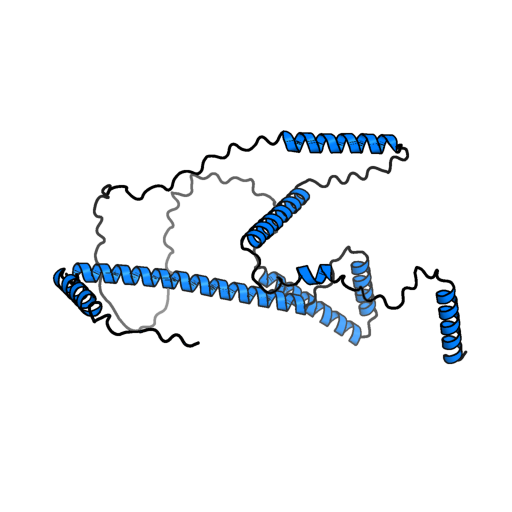 94 PHE A CA 1
ATOM 705 C C . PHE A 1 94 ? 28.673 -36.019 10.214 1.00 94.44 94 PHE A C 1
ATOM 707 O O . PHE A 1 94 ? 27.945 -35.971 11.205 1.00 94.44 94 PHE A O 1
ATOM 714 N N . ARG A 1 95 ? 28.880 -34.936 9.451 1.00 89.88 95 ARG A N 1
ATOM 715 C CA . ARG A 1 95 ? 28.325 -33.609 9.782 1.00 89.88 95 ARG A CA 1
ATOM 716 C C . ARG A 1 95 ? 26.800 -33.582 9.815 1.00 89.88 95 ARG A C 1
ATOM 718 O O . ARG A 1 95 ? 26.215 -32.811 10.579 1.00 89.88 95 ARG A O 1
ATOM 725 N N . LEU A 1 96 ? 26.141 -34.376 8.972 1.00 94.06 96 LEU A N 1
ATOM 726 C CA . LEU A 1 96 ? 24.685 -34.481 8.980 1.00 94.06 96 LEU A CA 1
ATOM 727 C C . LEU A 1 96 ? 24.188 -35.201 10.242 1.00 94.06 96 LEU A C 1
ATOM 729 O O . LEU A 1 96 ? 23.210 -34.748 10.838 1.00 94.06 96 LEU A O 1
ATOM 733 N N . ARG A 1 97 ? 24.869 -36.271 10.679 1.00 93.75 97 ARG A N 1
ATOM 734 C CA . ARG A 1 97 ? 24.564 -36.958 11.946 1.00 93.75 97 ARG A CA 1
ATOM 735 C C . ARG A 1 97 ? 24.737 -36.036 13.148 1.00 93.75 97 ARG A C 1
ATOM 737 O O . ARG A 1 97 ? 23.782 -35.905 13.910 1.00 93.75 97 ARG A O 1
ATOM 744 N N . ASP A 1 98 ? 25.856 -35.322 13.246 1.00 91.38 98 ASP A N 1
ATOM 745 C CA . ASP A 1 98 ? 26.102 -34.366 14.337 1.00 91.38 98 ASP A CA 1
ATOM 746 C C . ASP A 1 98 ? 25.013 -33.287 14.408 1.00 91.38 98 ASP A C 1
ATOM 748 O O . ASP A 1 98 ? 24.479 -32.980 15.477 1.00 91.38 98 ASP A O 1
ATOM 752 N N . LYS A 1 99 ? 24.602 -32.741 13.254 1.00 93.12 99 LYS A N 1
ATOM 753 C CA . LYS A 1 99 ? 23.501 -31.766 13.199 1.00 93.12 99 LYS A CA 1
ATOM 754 C C . LYS A 1 99 ? 22.165 -32.361 13.644 1.00 93.12 99 LYS A C 1
ATOM 756 O O . LYS A 1 99 ? 21.384 -31.675 14.309 1.00 93.12 99 LYS A O 1
ATOM 761 N N . LEU A 1 100 ? 21.879 -33.612 13.280 1.00 91.88 100 LEU A N 1
ATOM 762 C CA . LEU A 1 100 ? 20.653 -34.298 13.694 1.00 91.88 100 LEU A CA 1
ATOM 763 C C . LEU A 1 100 ? 20.648 -34.610 15.196 1.00 91.88 100 LEU A C 1
ATOM 765 O O . LEU A 1 100 ? 19.592 -34.501 15.823 1.00 91.88 100 LEU A O 1
ATOM 769 N N . GLU A 1 101 ? 21.794 -34.947 15.786 1.00 89.81 101 GLU A N 1
ATOM 770 C CA . GLU A 1 101 ? 21.922 -35.160 17.230 1.00 89.81 101 GLU A CA 1
ATOM 771 C C . GLU A 1 101 ? 21.792 -33.858 18.022 1.00 89.81 101 GLU A C 1
ATOM 773 O O . GLU A 1 101 ? 21.010 -33.813 18.973 1.00 89.81 101 GLU A O 1
ATOM 778 N N . ALA A 1 102 ? 22.424 -32.769 17.575 1.00 86.00 102 ALA A N 1
ATOM 779 C CA . ALA A 1 102 ? 22.249 -31.445 18.177 1.00 86.00 102 ALA A CA 1
ATOM 780 C C . ALA A 1 102 ? 20.772 -30.996 18.167 1.00 86.00 102 ALA A C 1
ATOM 782 O O . ALA 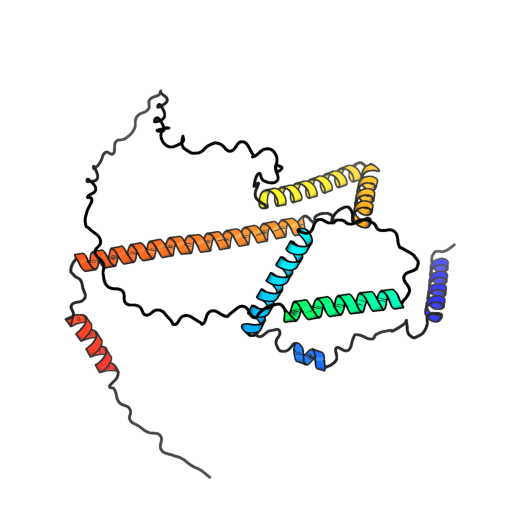A 1 102 ? 20.227 -30.551 19.176 1.00 86.00 102 ALA A O 1
ATOM 783 N N . CYS A 1 103 ? 20.060 -31.210 17.055 1.00 81.88 103 CYS A N 1
ATOM 784 C CA . CYS A 1 103 ? 18.625 -30.910 16.977 1.00 81.88 103 CYS A CA 1
ATOM 785 C C . CYS A 1 103 ? 17.762 -31.800 17.893 1.00 81.88 103 CYS A C 1
ATOM 787 O O . CYS A 1 103 ? 16.670 -31.395 18.311 1.00 81.88 103 CYS A O 1
ATOM 789 N N . ARG A 1 104 ? 18.204 -33.029 18.195 1.00 83.38 104 ARG A N 1
ATOM 790 C CA . ARG A 1 104 ? 17.501 -33.933 19.120 1.00 83.38 104 ARG A CA 1
ATOM 791 C C . ARG A 1 104 ? 17.701 -33.517 20.574 1.00 83.38 104 ARG A C 1
ATOM 793 O O . ARG A 1 104 ? 16.721 -33.518 21.319 1.00 83.38 104 ARG A O 1
ATOM 800 N N . THR A 1 105 ? 18.909 -33.120 20.967 1.00 75.06 105 THR A N 1
ATOM 801 C CA . THR A 1 105 ? 19.206 -32.688 22.344 1.00 75.06 105 THR A CA 1
ATOM 802 C C . THR A 1 105 ? 18.558 -31.342 22.689 1.00 75.06 105 THR A C 1
ATOM 804 O O . THR A 1 105 ? 18.075 -31.162 23.807 1.00 75.06 105 THR A O 1
ATOM 807 N N . GLU A 1 106 ? 18.419 -30.419 21.733 1.00 70.44 106 GLU A N 1
ATOM 808 C CA . GLU A 1 106 ? 17.683 -29.159 21.945 1.00 70.44 106 GLU A CA 1
ATOM 809 C C . GLU A 1 106 ? 16.167 -29.359 22.135 1.00 70.44 106 GLU A C 1
ATOM 811 O O . GLU A 1 106 ? 15.511 -28.630 22.890 1.00 70.44 106 GLU A O 1
ATOM 816 N N . ARG A 1 107 ? 15.590 -30.388 21.499 1.00 64.06 107 ARG A N 1
ATOM 817 C CA . ARG A 1 107 ? 14.167 -30.730 21.665 1.00 64.06 107 ARG A CA 1
ATOM 818 C C . ARG A 1 107 ? 13.838 -31.345 23.020 1.00 64.06 107 ARG A C 1
ATOM 820 O O . ARG A 1 107 ? 12.699 -31.218 23.460 1.00 64.06 107 ARG A O 1
ATOM 827 N N . THR A 1 108 ? 14.788 -32.012 23.668 1.00 60.59 108 THR A N 1
ATOM 828 C CA . THR A 1 108 ? 14.564 -32.652 24.973 1.00 60.59 108 THR A CA 1
ATOM 829 C C . THR A 1 108 ? 15.041 -31.789 26.143 1.00 60.59 108 THR A C 1
ATOM 831 O O . THR A 1 108 ? 14.511 -31.925 27.245 1.00 60.59 108 THR A O 1
ATOM 834 N N . SER A 1 109 ? 15.970 -30.849 25.921 1.00 54.06 109 SER A N 1
ATOM 835 C CA . SER A 1 109 ? 16.473 -29.934 26.961 1.00 54.06 109 SER A CA 1
ATOM 836 C C . SER A 1 109 ? 15.594 -28.701 27.201 1.00 54.06 109 SER A C 1
ATOM 838 O O . SER A 1 109 ? 15.763 -28.004 28.209 1.00 54.06 109 SER A O 1
ATOM 840 N N . THR A 1 110 ? 14.591 -28.456 26.349 1.00 50.06 110 THR A N 1
ATOM 841 C CA . THR A 1 110 ? 13.521 -27.494 26.638 1.00 50.06 110 THR A CA 1
ATOM 842 C C . THR A 1 110 ? 12.626 -28.056 27.740 1.00 50.06 110 THR A C 1
ATOM 844 O O . THR A 1 110 ? 11.557 -28.615 27.498 1.00 50.06 110 THR A O 1
ATOM 847 N N . LYS A 1 111 ? 13.092 -27.893 28.988 1.00 54.69 111 LYS A N 1
ATOM 848 C CA . LYS A 1 111 ? 12.341 -28.147 30.221 1.00 54.69 111 LYS A CA 1
ATOM 849 C C . LYS A 1 111 ? 10.895 -27.688 30.006 1.00 54.69 111 LYS A C 1
ATOM 851 O O . LYS A 1 111 ? 10.703 -26.527 29.624 1.00 54.69 111 LYS A O 1
ATOM 856 N N . PRO A 1 112 ? 9.881 -28.543 30.235 1.00 53.56 112 PRO A N 1
ATOM 857 C CA . PRO A 1 112 ? 8.497 -28.119 30.153 1.00 53.56 112 PRO A CA 1
ATOM 858 C C . PRO A 1 112 ? 8.344 -26.964 31.131 1.00 53.56 112 PRO A C 1
ATOM 860 O O . PRO A 1 112 ? 8.468 -27.127 32.344 1.00 53.56 112 PRO A O 1
ATOM 863 N N . ASN A 1 113 ? 8.170 -25.772 30.570 1.00 52.03 113 ASN A N 1
ATOM 864 C CA . ASN A 1 113 ? 7.952 -24.548 31.309 1.00 52.03 113 ASN A CA 1
ATOM 865 C C . ASN A 1 113 ? 6.844 -24.858 32.319 1.00 52.03 113 ASN A C 1
ATOM 867 O O . ASN A 1 113 ? 5.731 -25.178 31.887 1.00 52.03 113 ASN A O 1
ATOM 871 N N . LYS A 1 114 ? 7.178 -24.888 33.623 1.00 55.00 114 LYS A N 1
ATOM 872 C CA . LYS A 1 114 ? 6.246 -25.180 34.718 1.00 55.00 114 LYS A CA 1
ATOM 873 C C . LYS A 1 114 ? 5.026 -24.307 34.476 1.00 55.00 114 LYS A C 1
ATOM 875 O O . LYS A 1 114 ? 5.065 -23.095 34.685 1.00 55.00 114 LYS A O 1
ATOM 880 N N . ARG A 1 115 ? 3.968 -24.917 33.941 1.00 48.06 115 ARG A N 1
ATOM 881 C CA . ARG A 1 115 ? 2.691 -24.261 33.714 1.00 48.06 115 ARG A CA 1
ATOM 882 C C . ARG A 1 115 ? 2.231 -23.825 35.091 1.00 48.06 115 ARG A C 1
ATOM 884 O O . ARG A 1 115 ? 1.845 -24.660 35.903 1.00 48.06 115 ARG A O 1
ATOM 891 N N . ALA A 1 116 ? 2.318 -22.527 35.356 1.00 51.47 116 ALA A N 1
ATOM 892 C CA . ALA A 1 116 ? 1.587 -21.921 36.447 1.00 51.47 116 ALA A CA 1
ATOM 893 C C . ALA A 1 116 ? 0.132 -22.380 36.301 1.00 51.47 116 ALA A C 1
ATOM 895 O O . ALA A 1 116 ? -0.480 -22.174 35.247 1.00 51.47 116 ALA A O 1
ATOM 896 N N . ALA A 1 117 ? -0.367 -23.079 37.319 1.00 57.06 117 ALA A N 1
ATOM 897 C CA . ALA A 1 117 ? -1.738 -23.550 37.368 1.00 57.06 117 ALA A CA 1
ATOM 898 C C . ALA A 1 117 ? -2.699 -22.389 37.040 1.00 57.06 117 ALA A C 1
ATOM 900 O O . ALA A 1 117 ? -2.424 -21.240 37.415 1.00 57.06 117 ALA A O 1
ATOM 901 N N . PRO A 1 118 ? -3.804 -22.652 36.323 1.00 54.31 118 PRO A N 1
ATOM 902 C CA . PRO A 1 118 ? -4.809 -21.633 36.065 1.00 54.31 118 PRO A CA 1
ATOM 903 C C . PRO A 1 118 ? -5.319 -21.109 37.410 1.00 54.31 118 PRO A C 1
ATOM 905 O O . PRO A 1 118 ? -5.897 -21.851 38.199 1.00 54.31 118 PRO A O 1
ATOM 908 N N . LYS A 1 119 ? -5.057 -19.829 37.695 1.00 60.06 119 LYS A N 1
ATOM 909 C CA . LYS A 1 119 ? -5.612 -19.166 38.878 1.00 60.06 119 LYS A CA 1
ATOM 910 C C . LYS A 1 119 ? -7.144 -19.240 38.789 1.00 60.06 119 LYS A C 1
ATOM 912 O O . LYS A 1 119 ? -7.674 -18.892 37.729 1.00 60.06 119 LYS A O 1
ATOM 917 N N . PRO A 1 120 ? -7.847 -19.665 39.853 1.00 63.19 120 PRO A N 1
ATOM 918 C CA . PRO A 1 120 ? -9.304 -19.688 39.859 1.00 63.19 120 PRO A CA 1
ATOM 919 C C . PRO A 1 120 ? -9.873 -18.270 39.668 1.00 63.19 120 PRO A C 1
ATOM 921 O O . PRO A 1 120 ? -9.196 -17.284 39.995 1.00 63.19 120 PRO A O 1
ATOM 924 N N . PRO A 1 121 ? -11.094 -18.149 39.116 1.00 51.81 121 PRO A N 1
ATOM 925 C CA . PRO A 1 121 ? -11.757 -16.867 38.931 1.00 51.81 121 PRO A CA 1
ATOM 926 C C . PRO A 1 121 ? -11.891 -16.170 40.285 1.00 51.81 121 PRO A C 1
ATOM 928 O O . PRO A 1 121 ? -12.363 -16.738 41.264 1.00 51.81 121 PRO A O 1
ATOM 931 N N . ARG A 1 122 ? -11.397 -14.935 40.351 1.00 47.78 122 ARG A N 1
ATOM 932 C CA . ARG A 1 122 ? -11.418 -14.131 41.567 1.00 47.78 122 ARG A CA 1
ATOM 933 C C . ARG A 1 122 ? -12.836 -13.605 41.765 1.00 47.78 122 ARG A C 1
ATOM 935 O O . ARG A 1 122 ? -13.255 -12.713 41.030 1.00 47.78 122 ARG A O 1
ATOM 942 N N . ASP A 1 123 ? -13.526 -14.158 42.755 1.00 43.28 123 ASP A N 1
ATOM 943 C CA . ASP A 1 123 ? -14.839 -13.702 43.191 1.00 43.28 123 ASP A CA 1
ATOM 944 C C . ASP A 1 123 ? -14.858 -12.202 43.498 1.00 43.28 123 ASP A C 1
ATOM 946 O O . ASP A 1 123 ? -13.978 -11.616 44.144 1.00 43.28 123 ASP A O 1
ATOM 950 N N . THR A 1 124 ? -15.921 -11.584 43.005 1.00 58.28 124 THR A N 1
ATOM 951 C CA . THR A 1 124 ? -16.331 -10.210 43.235 1.00 58.28 124 THR A CA 1
ATOM 952 C C . THR A 1 124 ? -16.829 -10.045 44.667 1.00 58.28 124 THR A C 1
ATOM 954 O O . THR A 1 124 ? -18.022 -10.170 44.915 1.00 58.28 124 THR A O 1
ATOM 957 N N . ASN A 1 125 ? -15.959 -9.728 45.628 1.00 50.34 125 ASN A N 1
ATOM 958 C CA . ASN A 1 125 ? -16.412 -9.020 46.829 1.00 50.34 125 ASN A CA 1
ATOM 959 C C . ASN A 1 125 ? -15.253 -8.394 47.615 1.00 50.34 125 ASN A C 1
ATOM 961 O O . ASN A 1 125 ? -14.608 -9.031 48.444 1.00 50.34 125 ASN A O 1
ATOM 965 N N . LYS A 1 126 ? -14.990 -7.104 47.387 1.00 47.56 126 LYS A N 1
ATOM 966 C CA . LYS A 1 126 ? -14.231 -6.279 48.334 1.00 47.56 126 LYS A CA 1
ATOM 967 C C . LYS A 1 126 ? -14.960 -4.962 48.555 1.00 47.56 126 LYS A C 1
ATOM 969 O O . LYS A 1 126 ? -14.747 -3.982 47.853 1.00 47.56 126 LYS A O 1
ATOM 974 N N . LYS A 1 127 ? -15.854 -5.025 49.545 1.00 47.44 127 LYS A N 1
ATOM 975 C CA . LYS A 1 127 ? -15.987 -4.094 50.672 1.00 47.44 127 LYS A CA 1
ATOM 976 C C . LYS A 1 127 ? -15.376 -2.707 50.440 1.00 47.44 127 LYS A C 1
ATOM 978 O O . LYS A 1 127 ? -14.157 -2.544 50.409 1.00 47.44 127 LYS A O 1
ATOM 983 N N . ASN A 1 128 ? -16.283 -1.735 50.386 1.00 54.19 128 ASN A N 1
ATOM 984 C CA . ASN A 1 128 ? -16.114 -0.330 50.734 1.00 54.19 128 ASN A CA 1
ATOM 985 C C . ASN A 1 128 ? -14.886 -0.074 51.618 1.00 54.19 128 ASN A C 1
ATOM 987 O O . ASN A 1 128 ? -14.852 -0.485 52.779 1.00 54.19 128 ASN A O 1
ATOM 991 N N . LYS A 1 129 ? -13.913 0.666 51.085 1.00 46.00 129 LYS A N 1
ATOM 992 C CA . LYS A 1 129 ? -12.949 1.394 51.905 1.00 46.00 129 LYS A CA 1
ATOM 993 C C . LYS A 1 129 ? -13.059 2.870 51.549 1.00 46.00 129 LYS A C 1
ATOM 995 O O . LYS A 1 129 ? -12.960 3.252 50.385 1.00 46.00 129 LYS A O 1
ATOM 1000 N N . ALA A 1 130 ? -13.391 3.631 52.584 1.00 52.22 130 ALA A N 1
ATOM 1001 C CA . ALA A 1 130 ? -13.746 5.035 52.589 1.00 52.22 130 ALA A CA 1
ATOM 1002 C C . ALA A 1 130 ? -12.756 5.904 51.804 1.00 52.22 130 ALA A C 1
ATOM 1004 O O . ALA A 1 130 ? -11.541 5.784 51.957 1.00 52.22 130 ALA A O 1
ATOM 1005 N N . ARG A 1 131 ? -13.301 6.810 50.992 1.00 54.12 131 ARG A N 1
ATOM 1006 C CA . ARG A 1 131 ? -12.569 7.921 50.386 1.00 54.12 131 ARG A CA 1
ATOM 1007 C C . ARG A 1 131 ? -12.993 9.201 51.126 1.00 54.12 131 ARG A C 1
ATOM 1009 O O . ARG A 1 131 ? -14.198 9.383 51.298 1.00 54.12 131 ARG A O 1
ATOM 1016 N N . PRO A 1 132 ? -12.058 10.050 51.588 1.00 57.09 132 PRO A N 1
ATOM 1017 C CA . PRO A 1 132 ? -12.387 11.253 52.356 1.00 57.09 132 PRO A CA 1
ATOM 1018 C C . PRO A 1 132 ? -13.090 12.319 51.489 1.00 57.09 132 PRO A C 1
ATOM 1020 O O . PRO A 1 132 ? -12.874 12.345 50.270 1.00 57.09 132 PRO A O 1
ATOM 1023 N N . PRO A 1 133 ? -13.933 13.187 52.084 1.00 64.44 133 PRO A N 1
ATOM 1024 C CA . PRO A 1 133 ? -14.697 14.186 51.349 1.00 64.44 133 PRO A CA 1
ATOM 1025 C C . PRO A 1 133 ? -13.926 15.496 51.113 1.00 64.44 133 PRO A C 1
ATOM 1027 O O . PRO A 1 133 ? -13.047 15.872 51.880 1.00 64.44 133 PRO A O 1
ATOM 1030 N N . LYS A 1 134 ? -14.392 16.206 50.076 1.00 53.16 134 LYS A N 1
ATOM 1031 C CA . LYS A 1 134 ? -14.300 17.654 49.803 1.00 53.16 134 LYS A CA 1
ATOM 1032 C C . LYS A 1 134 ? -12.932 18.296 49.512 1.00 53.16 134 LYS A C 1
ATOM 1034 O O . LYS A 1 134 ? -12.086 18.480 50.376 1.00 53.16 134 LYS A O 1
ATOM 1039 N N . ARG A 1 135 ? -12.855 18.889 48.314 1.00 56.19 135 ARG A N 1
ATOM 1040 C CA . ARG A 1 135 ? -12.471 20.301 48.184 1.00 56.19 135 ARG A CA 1
ATOM 1041 C C . ARG A 1 135 ? -13.429 20.979 47.206 1.00 56.19 135 ARG A C 1
ATOM 1043 O O . ARG A 1 135 ? -13.597 20.523 46.075 1.00 56.19 135 ARG A O 1
ATOM 1050 N N . GLU A 1 136 ? -14.126 21.980 47.722 1.00 57.19 136 GLU A N 1
ATOM 1051 C CA . GLU A 1 136 ? -15.115 22.809 47.039 1.00 57.19 136 GLU A CA 1
ATOM 1052 C C . GLU A 1 136 ? -14.424 23.665 45.970 1.00 57.19 136 GLU A C 1
ATOM 1054 O O . GLU A 1 136 ? -13.313 24.154 46.173 1.00 57.19 136 GLU A O 1
ATOM 1059 N N . LYS A 1 137 ? -15.062 23.799 44.804 1.00 65.12 137 LYS A N 1
ATOM 1060 C CA . LYS A 1 137 ? -14.681 24.784 43.787 1.00 65.12 137 LYS A CA 1
ATOM 1061 C C . LYS A 1 137 ? -15.522 26.049 44.011 1.00 65.12 137 LYS A C 1
ATOM 1063 O O . LYS A 1 137 ? -16.721 25.892 44.237 1.00 65.12 137 LYS A O 1
ATOM 1068 N N . PRO A 1 138 ? -14.934 27.254 43.926 1.00 65.06 138 PRO A N 1
ATOM 1069 C CA . PRO A 1 138 ? -15.683 28.508 43.994 1.00 65.06 138 PRO A CA 1
ATOM 1070 C C . PRO A 1 138 ? -16.577 28.724 42.749 1.00 65.06 138 PRO A C 1
ATOM 1072 O O . PRO A 1 138 ? -16.362 28.061 41.726 1.00 65.06 138 PRO A O 1
ATOM 1075 N N . PRO A 1 139 ? -17.598 29.600 42.857 1.00 65.69 139 PRO A N 1
ATOM 1076 C CA . PRO A 1 139 ? -18.695 29.733 41.894 1.00 65.69 139 PRO A CA 1
ATOM 1077 C C . PRO A 1 139 ? -18.296 30.387 40.555 1.00 65.69 139 PRO A C 1
ATOM 1079 O O . PRO A 1 139 ? -17.273 31.071 40.480 1.00 65.69 139 PRO A O 1
ATOM 1082 N N . PRO A 1 140 ? -19.103 30.182 39.493 1.00 54.44 140 PRO A N 1
ATOM 1083 C CA . PRO A 1 140 ? -18.955 30.872 38.216 1.00 54.44 140 PRO A CA 1
ATOM 1084 C C . PRO A 1 140 ? -19.457 32.320 38.325 1.00 54.44 140 PRO A C 1
ATOM 1086 O O . PRO A 1 140 ? -20.560 32.559 38.803 1.00 54.44 140 PRO A O 1
ATOM 1089 N N . VAL A 1 141 ? -18.637 33.270 37.877 1.00 59.44 141 VAL A N 1
ATOM 1090 C CA . VAL A 1 141 ? -19.020 34.677 37.697 1.00 59.44 141 VAL A CA 1
ATOM 1091 C C . VAL A 1 141 ? -19.818 34.803 36.398 1.00 59.44 141 VAL A C 1
ATOM 1093 O O . VAL A 1 141 ? -19.374 34.335 35.347 1.00 59.44 141 VAL A O 1
ATOM 1096 N N . GLU A 1 142 ? -21.002 35.398 36.513 1.00 53.38 142 GLU A N 1
ATOM 1097 C CA . GLU A 1 142 ? -21.913 35.769 35.433 1.00 53.38 142 GLU A CA 1
ATOM 1098 C C . GLU A 1 142 ? -21.431 37.003 34.648 1.00 53.38 142 GLU A C 1
ATOM 1100 O O . GLU A 1 142 ? -20.830 37.919 35.200 1.00 53.38 142 GLU A O 1
ATOM 1105 N N . GLU A 1 143 ? -21.751 36.961 33.351 1.00 48.53 143 GLU A N 1
ATOM 1106 C CA . GLU A 1 143 ? -22.080 38.052 32.421 1.00 48.53 143 GLU A CA 1
ATOM 1107 C C . GLU A 1 143 ? -21.135 39.255 32.228 1.00 48.53 143 GLU A C 1
ATOM 1109 O O . GLU A 1 143 ? -20.955 40.102 33.097 1.00 48.53 143 GLU A O 1
ATOM 1114 N N . LYS A 1 144 ? -20.714 39.451 30.967 1.00 43.38 144 LYS A N 1
ATOM 1115 C CA . LYS A 1 144 ? -21.099 40.657 30.213 1.00 43.38 144 LYS A CA 1
ATOM 1116 C C . LYS A 1 144 ? -20.922 40.481 28.705 1.00 43.38 144 LYS A C 1
ATOM 1118 O O . LYS A 1 144 ? -19.860 40.122 28.205 1.00 43.38 144 LYS A O 1
ATOM 1123 N N . LYS A 1 145 ? -22.031 40.735 28.019 1.00 48.47 145 LYS A N 1
ATOM 1124 C CA . LYS A 1 145 ? -22.200 40.975 26.590 1.00 48.47 145 LYS A CA 1
ATOM 1125 C C . LYS A 1 145 ? -22.019 42.484 26.395 1.00 48.47 145 LYS A C 1
ATOM 1127 O O . LYS A 1 145 ? -22.697 43.231 27.094 1.00 48.47 145 LYS A O 1
ATOM 1132 N N . GLN A 1 146 ? -21.134 42.916 25.503 1.00 41.25 146 GLN A N 1
ATOM 1133 C CA . GLN A 1 146 ? -21.140 44.272 24.952 1.00 41.25 146 GLN A CA 1
ATOM 1134 C C . GLN A 1 146 ? -20.479 44.276 23.568 1.00 41.25 146 GLN A C 1
ATOM 1136 O O . GLN A 1 146 ? -19.505 43.557 23.336 1.00 41.25 146 GLN A O 1
ATOM 1141 N N . GLU A 1 147 ? -21.148 45.000 22.676 1.00 44.28 147 GLU A N 1
ATOM 1142 C CA . GLU A 1 147 ? -20.902 45.261 21.257 1.00 44.28 147 GLU A CA 1
ATOM 1143 C C . GLU A 1 147 ? -19.611 46.041 20.960 1.00 44.28 147 GLU A C 1
ATOM 1145 O O . GLU A 1 147 ? -18.967 46.557 21.868 1.00 44.28 147 GLU A O 1
ATOM 1150 N N . GLU A 1 148 ? -19.285 46.040 19.660 1.00 48.59 148 GLU A N 1
ATOM 1151 C CA . GLU A 1 148 ? -18.491 46.987 18.854 1.00 48.59 148 GLU A CA 1
ATOM 1152 C C . GLU A 1 148 ? -17.761 48.136 19.565 1.00 48.59 148 GLU A C 1
ATOM 1154 O O . GLU A 1 148 ? -18.400 48.988 20.167 1.00 48.59 148 GLU A O 1
ATOM 1159 N N . GLU A 1 149 ? -16.443 48.237 19.349 1.00 45.75 149 GLU A N 1
ATOM 1160 C CA . GLU A 1 149 ? -15.857 49.371 18.615 1.00 45.75 149 GLU A CA 1
ATOM 1161 C C . GLU A 1 149 ? -14.403 49.078 18.201 1.00 45.75 149 GLU A C 1
ATOM 1163 O O . GLU A 1 149 ? -13.707 48.226 18.760 1.00 45.75 149 GLU A O 1
ATOM 1168 N N . GLU A 1 150 ? -14.010 49.759 17.138 1.00 53.44 150 GLU A N 1
ATOM 1169 C CA . GLU A 1 150 ? -12.761 49.754 16.392 1.00 53.44 150 GLU A CA 1
ATOM 1170 C C . GLU A 1 150 ? -11.671 50.534 17.155 1.00 53.44 150 GLU A C 1
ATOM 1172 O O . GLU A 1 150 ? -11.895 51.692 17.474 1.00 53.44 150 GLU A O 1
ATOM 1177 N N . GLU A 1 151 ? -10.496 49.949 17.444 1.00 45.66 151 GLU A N 1
ATOM 1178 C CA . GLU A 1 151 ? -9.253 50.729 17.620 1.00 45.66 151 GLU A CA 1
ATOM 1179 C C . GLU A 1 151 ? -7.978 49.862 17.644 1.00 45.66 151 GLU A C 1
ATOM 1181 O O . GLU A 1 151 ? -7.960 48.702 18.069 1.00 45.66 151 GLU A O 1
ATOM 1186 N N . GLU A 1 152 ? -6.902 50.457 17.138 1.00 49.66 152 GLU A N 1
ATOM 1187 C CA . GLU A 1 152 ? -5.563 49.909 16.947 1.00 49.66 152 GLU A CA 1
ATOM 1188 C C . GLU A 1 152 ? -4.770 49.647 18.254 1.00 49.66 152 GLU A C 1
ATOM 1190 O O . GLU A 1 152 ? -5.030 50.191 19.319 1.00 49.66 152 GLU A O 1
ATOM 1195 N N . GLU A 1 153 ? -3.686 48.873 18.097 1.00 50.00 153 GLU A N 1
ATOM 1196 C CA . GLU A 1 153 ? -2.431 48.945 18.873 1.00 50.00 153 GLU A CA 1
ATOM 1197 C C . GLU A 1 153 ? -2.300 48.249 20.263 1.00 50.00 153 GLU A C 1
ATOM 1199 O O . GLU A 1 153 ? -2.655 48.772 21.315 1.00 50.00 153 GLU A O 1
ATOM 1204 N N . LYS A 1 154 ? -1.613 47.083 20.277 1.00 52.28 154 LYS A N 1
ATOM 1205 C CA . LYS A 1 154 ? -0.368 46.751 21.045 1.00 52.28 154 LYS A CA 1
ATOM 1206 C C . LYS A 1 154 ? -0.224 45.246 21.379 1.00 52.28 154 LYS A C 1
ATOM 1208 O O . LYS A 1 154 ? -1.181 44.591 21.799 1.00 52.28 154 LYS A O 1
ATOM 1213 N N . PRO A 1 155 ? 0.986 44.657 21.249 1.00 53.28 155 PRO A N 1
ATOM 1214 C CA . PRO A 1 155 ? 1.222 43.238 21.524 1.00 53.28 155 PRO A CA 1
ATOM 1215 C C . PRO A 1 155 ? 1.284 42.924 23.031 1.00 53.28 155 PRO A C 1
ATOM 1217 O O . PRO A 1 155 ? 2.104 43.464 23.771 1.00 53.28 155 PRO A O 1
ATOM 1220 N N . LYS A 1 156 ? 0.447 41.979 23.480 1.00 54.59 156 LYS A N 1
ATOM 1221 C CA . LYS A 1 156 ? 0.426 41.457 24.860 1.00 54.59 156 LYS A CA 1
ATOM 1222 C C . LYS A 1 156 ? 1.724 40.692 25.204 1.00 54.59 156 LYS A C 1
ATOM 1224 O O . LYS A 1 156 ? 2.136 39.828 24.422 1.00 54.59 156 LYS A O 1
ATOM 1229 N N . PRO A 1 157 ? 2.335 40.910 26.386 1.00 56.88 157 PRO A N 1
ATOM 1230 C CA . PRO A 1 157 ? 3.459 40.109 26.863 1.00 56.88 157 PRO A CA 1
ATOM 1231 C C . PRO A 1 157 ? 3.003 38.691 27.243 1.00 56.88 157 PRO A C 1
ATOM 1233 O O . PRO A 1 157 ? 1.983 38.486 27.901 1.00 56.88 157 PRO A O 1
ATOM 1236 N N . LYS A 1 158 ? 3.771 37.689 26.803 1.00 61.31 158 LYS A N 1
ATOM 1237 C CA . LYS A 1 158 ? 3.538 36.268 27.103 1.00 61.31 158 LYS A CA 1
ATOM 1238 C C . LYS A 1 158 ? 3.729 36.008 28.608 1.00 61.31 158 LYS A C 1
ATOM 1240 O O . LYS A 1 158 ? 4.686 36.531 29.177 1.00 61.31 158 LYS A O 1
ATOM 1245 N N . PRO A 1 159 ? 2.890 35.173 29.249 1.00 56.09 159 PRO A N 1
ATOM 1246 C CA . PRO A 1 159 ? 3.069 34.816 30.651 1.00 56.09 159 PRO A CA 1
ATOM 1247 C C . PRO A 1 159 ? 4.366 34.022 30.844 1.00 56.09 159 PRO A C 1
ATOM 1249 O O . PRO A 1 159 ? 4.652 33.080 30.100 1.00 56.09 159 PRO A O 1
ATOM 1252 N N . ALA A 1 160 ? 5.147 34.422 31.849 1.00 51.41 160 ALA A N 1
ATOM 1253 C CA . ALA A 1 160 ? 6.377 33.760 32.254 1.00 51.41 160 ALA A CA 1
ATOM 1254 C C . ALA A 1 160 ? 6.093 32.295 32.613 1.00 51.41 160 ALA A C 1
ATOM 1256 O O . ALA A 1 160 ? 5.339 31.988 33.536 1.00 51.41 160 ALA A O 1
ATOM 1257 N N . VAL A 1 161 ? 6.689 31.385 31.848 1.00 52.38 161 VAL A N 1
ATOM 1258 C CA . VAL A 1 161 ? 6.648 29.950 32.122 1.00 52.38 161 VAL A CA 1
ATOM 1259 C C . VAL A 1 161 ? 7.611 29.683 33.274 1.00 52.38 161 VAL A C 1
ATOM 1261 O O . VAL A 1 161 ? 8.808 29.946 33.164 1.00 52.38 161 VAL A O 1
ATOM 1264 N N . ASP A 1 162 ? 7.073 29.197 34.386 1.00 49.75 162 ASP A N 1
ATOM 1265 C CA . ASP A 1 162 ? 7.795 28.921 35.624 1.00 49.75 162 ASP A CA 1
ATOM 1266 C C . ASP A 1 162 ? 8.835 27.797 35.399 1.00 49.75 162 ASP A C 1
ATOM 1268 O O . ASP A 1 162 ? 8.528 26.605 35.357 1.00 49.75 162 ASP A O 1
ATOM 1272 N N . LEU A 1 163 ? 10.091 28.193 35.168 1.00 57.78 163 LEU A N 1
ATOM 1273 C CA . LEU A 1 163 ? 11.219 27.347 34.740 1.00 57.78 163 LEU A CA 1
ATOM 1274 C C . LEU A 1 163 ? 11.823 26.473 35.856 1.00 57.78 163 LEU A C 1
ATOM 1276 O O . LEU A 1 163 ? 12.829 25.796 35.641 1.00 57.78 163 LEU A O 1
ATOM 1280 N N . LYS A 1 164 ? 11.234 26.447 37.054 1.00 58.41 164 LYS A N 1
ATOM 1281 C CA . LYS A 1 164 ? 11.890 25.874 38.243 1.00 58.41 164 LYS A CA 1
ATOM 1282 C C . LYS A 1 164 ? 11.780 24.351 38.396 1.00 58.41 164 LYS A C 1
ATOM 1284 O O . LYS A 1 164 ? 12.440 23.798 39.267 1.00 58.41 164 LYS A O 1
ATOM 1289 N N . PHE A 1 165 ? 11.034 23.641 37.543 1.00 52.28 165 PHE A N 1
ATOM 1290 C CA . PHE A 1 165 ? 10.887 22.174 37.651 1.00 52.28 165 PHE A CA 1
ATOM 1291 C C . PHE A 1 165 ? 11.664 21.358 36.595 1.00 52.28 165 PHE A C 1
ATOM 1293 O O . PHE A 1 165 ? 11.643 20.130 36.614 1.00 52.28 165 PHE A O 1
ATOM 1300 N N . ALA A 1 166 ? 12.383 22.008 35.673 1.00 55.06 166 ALA A N 1
ATOM 1301 C CA . ALA A 1 166 ? 13.081 21.322 34.577 1.00 55.06 166 ALA A CA 1
ATOM 1302 C C . ALA A 1 166 ? 14.558 20.970 34.865 1.00 55.06 166 ALA A C 1
ATOM 1304 O O . ALA A 1 166 ? 15.199 20.328 34.034 1.00 55.06 166 ALA A O 1
ATOM 1305 N N . MET A 1 167 ? 15.115 21.350 36.022 1.00 56.88 167 MET A N 1
ATOM 1306 C CA . MET A 1 167 ? 16.562 21.246 36.286 1.00 56.88 167 MET A CA 1
ATOM 1307 C C . MET A 1 167 ? 17.052 19.922 36.904 1.00 56.88 167 MET A C 1
ATOM 1309 O O . MET A 1 167 ? 18.254 19.756 37.079 1.00 56.88 167 MET A O 1
ATOM 1313 N N . LEU A 1 168 ? 16.181 18.941 37.173 1.00 56.56 168 LEU A N 1
ATOM 1314 C CA . LEU A 1 168 ? 16.586 17.647 37.761 1.00 56.56 168 LEU A CA 1
ATOM 1315 C C . LEU A 1 168 ? 16.701 16.481 36.763 1.00 56.56 168 LEU A C 1
ATOM 1317 O O . LEU A 1 168 ? 16.674 15.315 37.157 1.00 56.56 168 LEU A O 1
ATOM 1321 N N . ARG A 1 169 ? 16.851 16.757 35.461 1.00 57.12 169 ARG A N 1
ATOM 1322 C CA . ARG A 1 169 ? 17.157 15.710 34.475 1.00 57.12 169 ARG A CA 1
ATOM 1323 C C . ARG A 1 169 ? 18.429 16.069 33.704 1.00 57.12 169 ARG A C 1
ATOM 1325 O O . ARG A 1 169 ? 18.385 16.993 32.894 1.00 57.12 169 ARG A O 1
ATOM 1332 N N . PRO A 1 170 ? 19.558 15.368 33.921 1.00 58.34 170 PRO A N 1
ATOM 1333 C CA . PRO A 1 170 ? 20.777 15.650 33.177 1.00 58.34 170 PRO A CA 1
ATOM 1334 C C . PRO A 1 170 ? 20.527 15.420 31.676 1.00 58.34 170 PRO A C 1
ATOM 1336 O O . PRO A 1 170 ? 19.987 14.372 31.300 1.00 58.34 170 PRO A O 1
ATOM 1339 N N . PRO A 1 171 ? 20.898 16.368 30.796 1.00 53.69 171 PRO A N 1
ATOM 1340 C CA . PRO A 1 171 ? 20.818 16.164 29.359 1.00 53.69 171 PRO A CA 1
ATOM 1341 C C . PRO A 1 171 ? 21.882 15.135 28.972 1.00 53.69 171 PRO A C 1
ATOM 1343 O O . PRO A 1 171 ? 23.068 15.449 28.876 1.00 53.69 171 PRO A O 1
ATOM 1346 N N . SER A 1 172 ? 21.479 13.882 28.763 1.00 55.44 172 SER A N 1
ATOM 1347 C CA . SER A 1 172 ? 22.373 12.851 28.240 1.00 55.44 172 SER A CA 1
ATOM 1348 C C . SER A 1 172 ? 22.838 13.260 26.838 1.00 55.44 172 SER A C 1
ATOM 1350 O O . SER A 1 172 ? 22.122 13.086 25.850 1.00 55.44 172 SER A O 1
ATOM 1352 N N . LYS A 1 173 ? 24.050 13.813 26.746 1.00 56.47 173 LYS A N 1
ATOM 1353 C CA . LYS A 1 173 ? 24.755 14.176 25.507 1.00 56.47 173 LYS A CA 1
ATOM 1354 C C . LYS A 1 173 ? 25.247 12.926 24.758 1.00 56.47 173 LYS A C 1
ATOM 1356 O O . LYS A 1 173 ? 26.433 12.783 24.483 1.00 56.47 173 LYS A O 1
ATOM 1361 N N . ARG A 1 174 ? 24.343 11.998 24.434 1.00 52.94 174 ARG A N 1
ATOM 1362 C CA . ARG A 1 174 ? 24.664 10.773 23.679 1.00 52.94 174 ARG A CA 1
ATOM 1363 C C . ARG A 1 174 ? 23.608 10.404 22.634 1.00 52.94 174 ARG A C 1
ATOM 1365 O O . ARG A 1 174 ? 23.354 9.238 22.377 1.00 52.94 174 ARG A O 1
ATOM 1372 N N . ALA A 1 175 ? 23.022 11.418 22.002 1.00 51.72 175 ALA A N 1
ATOM 1373 C CA . ALA A 1 175 ? 22.226 11.273 20.786 1.00 51.72 175 ALA A CA 1
ATOM 1374 C C . ALA A 1 175 ? 22.910 12.016 19.626 1.00 51.72 175 ALA A C 1
ATOM 1376 O O . ALA A 1 175 ? 22.351 12.932 19.031 1.00 51.72 175 ALA A O 1
ATOM 1377 N N . LYS A 1 176 ? 24.163 11.653 19.332 1.00 51.66 176 LYS A N 1
ATOM 1378 C CA . LYS A 1 176 ? 24.763 11.933 18.026 1.00 51.66 176 LYS A CA 1
ATOM 1379 C C . LYS A 1 176 ? 24.575 10.684 17.167 1.00 51.66 176 LYS A C 1
ATOM 1381 O O . LYS A 1 176 ? 25.051 9.618 17.527 1.00 51.66 176 LYS A O 1
ATOM 1386 N N . MET A 1 177 ? 23.887 10.876 16.045 1.00 46.59 177 MET A N 1
ATOM 1387 C CA . MET A 1 177 ? 23.934 10.032 14.850 1.00 46.59 177 MET A CA 1
ATOM 1388 C C . MET A 1 177 ? 23.425 8.588 14.982 1.00 46.59 177 MET A C 1
ATOM 1390 O O . MET A 1 177 ? 24.166 7.629 14.819 1.00 46.59 177 MET A O 1
ATOM 1394 N N . VAL A 1 178 ? 22.109 8.434 15.114 1.00 46.34 178 VAL A N 1
ATOM 1395 C CA . VAL A 1 178 ? 21.413 7.412 14.317 1.00 46.34 178 VAL A CA 1
ATOM 1396 C C . VAL A 1 178 ? 20.630 8.200 13.278 1.00 46.34 178 VAL A C 1
ATOM 1398 O O . VAL A 1 178 ? 19.933 9.153 13.631 1.00 46.34 178 VAL A O 1
ATOM 1401 N N . GLY A 1 179 ? 20.870 7.907 12.001 1.00 47.59 179 GLY A N 1
ATOM 1402 C CA . GLY A 1 179 ? 20.493 8.745 10.867 1.00 47.59 179 GLY A CA 1
ATOM 1403 C C . GLY A 1 179 ? 19.048 9.245 10.893 1.00 47.59 179 GLY A C 1
ATOM 1404 O O . GLY A 1 179 ? 18.144 8.614 11.439 1.00 47.59 179 GLY A O 1
ATOM 1405 N N . LYS A 1 180 ? 18.828 10.390 10.244 1.00 49.47 180 LYS A N 1
ATOM 1406 C CA . LYS A 1 180 ? 17.514 10.926 9.862 1.00 49.47 180 LYS A CA 1
ATOM 1407 C C . LYS A 1 180 ? 16.753 9.918 8.971 1.00 49.47 180 LYS A C 1
ATOM 1409 O O . LYS A 1 180 ? 16.573 10.137 7.786 1.00 49.47 180 LYS A O 1
ATOM 1414 N N . VAL A 1 181 ? 16.250 8.832 9.553 1.00 50.75 181 VAL A N 1
ATOM 1415 C CA . VAL A 1 181 ? 15.265 7.893 8.972 1.00 50.75 181 VAL A CA 1
ATOM 1416 C C . VAL A 1 181 ? 13.889 8.160 9.603 1.00 50.75 181 VAL A C 1
ATOM 1418 O O . VAL A 1 181 ? 13.045 7.283 9.753 1.00 50.75 181 VAL A O 1
ATOM 1421 N N . GLY A 1 182 ? 13.663 9.390 10.067 1.00 46.91 182 GLY A N 1
ATOM 1422 C CA . GLY A 1 182 ? 12.667 9.617 11.106 1.00 46.91 182 GLY A CA 1
ATOM 1423 C C . GLY A 1 182 ? 12.084 11.012 11.182 1.00 46.91 182 GLY A C 1
ATOM 1424 O O . GLY A 1 182 ? 11.491 11.319 12.206 1.00 46.91 182 GLY A O 1
ATOM 1425 N N . ALA A 1 183 ? 12.170 11.843 10.138 1.00 53.97 183 ALA A N 1
ATOM 1426 C CA . ALA A 1 183 ? 11.097 12.820 9.976 1.00 53.97 183 ALA A CA 1
ATOM 1427 C C . ALA A 1 183 ? 9.868 11.991 9.567 1.00 53.97 183 ALA A C 1
ATOM 1429 O O . ALA A 1 183 ? 9.875 11.437 8.464 1.00 53.97 183 ALA A O 1
ATOM 1430 N N . PRO A 1 184 ? 8.840 11.818 10.418 1.00 48.81 184 PRO A N 1
ATOM 1431 C CA . PRO A 1 184 ? 7.683 10.995 10.108 1.00 48.81 184 PRO A CA 1
ATOM 1432 C C . PRO A 1 184 ? 6.769 11.761 9.140 1.00 48.81 184 PRO A C 1
ATOM 1434 O O . PRO A 1 184 ? 5.613 12.062 9.427 1.00 48.81 184 PRO A O 1
ATOM 1437 N N . GLY A 1 185 ? 7.292 12.086 7.957 1.00 53.12 185 GLY A N 1
ATOM 1438 C CA . GLY A 1 185 ? 6.511 12.460 6.795 1.00 53.12 185 GLY A CA 1
ATOM 1439 C C . GLY A 1 185 ? 5.647 11.260 6.455 1.00 53.12 185 GLY A C 1
ATOM 1440 O O . GLY A 1 185 ? 6.145 10.219 6.033 1.00 53.12 185 GLY A O 1
ATOM 1441 N N . SER A 1 186 ? 4.357 11.375 6.761 1.00 73.50 186 SER A N 1
ATOM 1442 C CA . SER A 1 186 ? 3.360 10.314 6.686 1.00 73.50 186 SER A CA 1
ATOM 1443 C C . SER A 1 186 ? 3.573 9.399 5.478 1.00 73.50 186 SER A C 1
ATOM 1445 O O . SER A 1 186 ? 3.797 9.863 4.368 1.00 73.50 186 SER A O 1
ATOM 1447 N N . LYS A 1 187 ? 3.419 8.081 5.648 1.00 85.19 187 LYS A N 1
ATOM 1448 C CA . LYS A 1 187 ? 3.477 7.113 4.531 1.00 85.19 187 LYS A CA 1
ATOM 1449 C C . LYS A 1 187 ? 2.629 7.541 3.310 1.00 85.19 187 LYS A C 1
ATOM 1451 O O . LYS A 1 187 ? 2.936 7.138 2.202 1.00 85.19 187 LYS A O 1
ATOM 1456 N N . THR A 1 188 ? 1.598 8.378 3.499 1.00 87.25 188 THR A N 1
ATOM 1457 C CA . THR A 1 188 ? 0.871 9.046 2.404 1.00 87.25 188 THR A CA 1
ATOM 1458 C C . THR A 1 188 ? 1.729 10.015 1.592 1.00 87.25 188 THR A C 1
ATOM 1460 O O . THR A 1 188 ? 1.675 9.940 0.377 1.00 87.25 188 THR A O 1
ATOM 1463 N N . LYS A 1 189 ? 2.526 10.893 2.217 1.00 90.00 189 LYS A N 1
ATOM 1464 C CA . LYS A 1 189 ? 3.463 11.790 1.524 1.00 90.00 189 LYS A CA 1
ATOM 1465 C C . LYS A 1 189 ? 4.464 10.992 0.692 1.00 90.00 189 LYS A C 1
ATOM 1467 O O . LYS A 1 189 ? 4.649 11.314 -0.468 1.00 90.00 189 LYS A O 1
ATOM 1472 N N . LYS A 1 190 ? 5.009 9.895 1.238 1.00 90.12 190 LYS A N 1
ATOM 1473 C CA . LYS A 1 190 ? 5.904 9.002 0.482 1.00 90.12 190 LYS A CA 1
ATOM 1474 C C . LYS A 1 190 ? 5.207 8.360 -0.724 1.00 90.12 190 LYS A C 1
ATOM 1476 O O . LYS A 1 190 ? 5.770 8.348 -1.805 1.00 90.12 190 LYS A O 1
ATOM 1481 N N . LEU A 1 191 ? 3.979 7.861 -0.558 1.00 90.44 191 LEU A N 1
ATOM 1482 C CA . LEU A 1 191 ? 3.204 7.303 -1.676 1.00 90.44 191 LEU A CA 1
ATOM 1483 C C . LEU A 1 191 ? 2.860 8.368 -2.730 1.00 90.44 191 LEU A C 1
ATOM 1485 O O . LEU A 1 191 ? 2.927 8.074 -3.913 1.00 90.44 191 LEU A O 1
ATOM 1489 N N . LYS A 1 192 ? 2.527 9.598 -2.319 1.00 91.88 192 LYS A N 1
ATOM 1490 C CA . LYS A 1 192 ? 2.294 10.720 -3.241 1.00 91.88 192 LYS A CA 1
ATOM 1491 C C . LYS A 1 192 ? 3.566 11.114 -3.993 1.00 91.88 192 LYS A C 1
ATOM 1493 O O . LYS A 1 192 ? 3.493 11.321 -5.192 1.00 91.88 192 LYS A O 1
ATOM 1498 N N . ALA A 1 193 ? 4.710 11.156 -3.310 1.00 92.88 193 ALA A N 1
ATOM 1499 C CA . ALA A 1 193 ? 6.002 11.425 -3.936 1.00 92.88 193 ALA A CA 1
ATOM 1500 C C . ALA A 1 193 ? 6.356 10.358 -4.981 1.00 92.88 193 ALA A C 1
ATOM 1502 O O . ALA A 1 193 ? 6.744 10.713 -6.080 1.00 92.88 193 ALA A O 1
ATOM 1503 N N . LEU A 1 194 ? 6.127 9.072 -4.683 1.00 91.06 194 LEU A N 1
ATOM 1504 C CA . LEU A 1 194 ? 6.346 7.997 -5.660 1.00 91.06 194 LEU A CA 1
ATOM 1505 C C . LEU A 1 194 ? 5.404 8.088 -6.870 1.00 91.06 194 LEU A C 1
ATOM 1507 O O . LEU A 1 194 ? 5.797 7.712 -7.965 1.00 91.06 194 LEU A O 1
ATOM 1511 N N . ILE A 1 195 ? 4.167 8.568 -6.686 1.00 93.69 195 ILE A N 1
ATOM 1512 C CA . ILE A 1 195 ? 3.253 8.829 -7.811 1.00 93.69 195 ILE A CA 1
ATOM 1513 C C . ILE A 1 195 ? 3.795 9.974 -8.666 1.00 93.69 195 ILE A C 1
ATOM 1515 O O . ILE A 1 195 ? 3.904 9.802 -9.871 1.00 93.69 195 ILE A O 1
ATOM 1519 N N . ALA A 1 196 ? 4.165 11.095 -8.042 1.00 94.25 196 ALA A N 1
ATOM 1520 C CA . ALA A 1 196 ? 4.689 12.260 -8.749 1.00 94.25 196 ALA A CA 1
ATOM 1521 C C . ALA A 1 196 ? 5.997 11.945 -9.489 1.00 94.25 196 ALA A C 1
ATOM 1523 O O . ALA A 1 196 ? 6.182 12.380 -10.615 1.00 94.25 196 ALA A O 1
ATOM 1524 N N . GLU A 1 197 ? 6.881 11.148 -8.888 1.00 93.62 197 GLU A N 1
ATOM 1525 C CA . GLU A 1 197 ? 8.118 10.701 -9.529 1.00 93.62 197 GLU A CA 1
ATOM 1526 C C . GLU A 1 197 ? 7.835 9.780 -10.726 1.00 93.62 197 GLU A C 1
ATOM 1528 O O . GLU A 1 197 ? 8.445 9.941 -11.777 1.00 93.62 197 GLU A O 1
ATOM 1533 N N . ALA A 1 198 ? 6.890 8.842 -10.598 1.00 92.88 198 ALA A N 1
ATOM 1534 C CA . ALA A 1 198 ? 6.508 7.960 -11.700 1.00 92.88 198 ALA A CA 1
ATOM 1535 C C . ALA A 1 198 ? 5.827 8.720 -12.852 1.00 92.88 198 ALA A C 1
ATOM 1537 O O . ALA A 1 198 ? 6.055 8.400 -14.014 1.00 92.88 198 ALA A O 1
ATOM 1538 N N . GLU A 1 199 ? 5.000 9.721 -12.537 1.00 93.44 199 GLU A N 1
ATOM 1539 C CA . GLU A 1 199 ? 4.363 10.596 -13.529 1.00 93.44 199 GLU A CA 1
ATOM 1540 C C . GLU A 1 199 ? 5.410 11.491 -14.210 1.00 93.44 199 GLU A C 1
ATOM 1542 O O . GLU A 1 199 ? 5.504 11.471 -15.430 1.00 93.44 199 GLU A O 1
ATOM 1547 N N . SER A 1 200 ? 6.302 12.128 -13.446 1.00 93.94 200 SER A N 1
ATOM 1548 C CA . SER A 1 200 ? 7.393 12.946 -13.994 1.00 93.94 200 SER A CA 1
ATOM 1549 C C . SER A 1 200 ? 8.317 12.161 -14.928 1.00 93.94 200 SER A C 1
ATOM 1551 O O . SER A 1 200 ? 8.694 12.682 -15.970 1.00 93.94 200 SER A O 1
ATOM 1553 N N . LYS A 1 201 ? 8.680 10.917 -14.582 1.00 92.69 201 LYS A N 1
ATOM 1554 C CA . LYS A 1 201 ? 9.504 10.063 -15.458 1.00 92.69 201 LYS A CA 1
ATOM 1555 C C . LYS A 1 201 ? 8.775 9.695 -16.744 1.00 92.69 201 LYS A C 1
ATOM 1557 O O . LYS A 1 201 ? 9.381 9.658 -17.808 1.00 92.69 201 LYS A O 1
ATOM 1562 N N . ARG A 1 202 ? 7.469 9.429 -16.653 1.00 92.81 202 ARG A N 1
ATOM 1563 C CA . ARG A 1 202 ? 6.646 9.136 -17.827 1.00 92.81 202 ARG A CA 1
ATOM 1564 C C . ARG A 1 202 ? 6.553 10.348 -18.752 1.00 92.81 202 ARG A C 1
ATOM 1566 O O . ARG A 1 202 ? 6.673 10.177 -19.960 1.00 92.81 202 ARG A O 1
ATOM 1573 N N . ASP A 1 203 ? 6.363 11.535 -18.189 1.00 95.38 203 ASP A N 1
ATOM 1574 C CA . ASP A 1 203 ? 6.277 12.783 -18.946 1.00 95.38 203 ASP A CA 1
ATOM 1575 C C . ASP A 1 203 ? 7.630 13.140 -19.582 1.00 95.38 203 ASP A C 1
ATOM 1577 O O . ASP A 1 203 ? 7.681 13.556 -20.736 1.00 95.38 203 ASP A O 1
ATOM 1581 N N . GLU A 1 204 ? 8.741 12.909 -18.874 1.00 95.06 204 GLU A N 1
ATOM 1582 C CA . GLU A 1 204 ? 10.097 13.094 -19.403 1.00 95.06 204 GLU A CA 1
ATOM 1583 C C . GLU A 1 204 ? 10.395 12.134 -20.564 1.00 95.06 204 GLU A C 1
ATOM 1585 O O . GLU A 1 204 ? 10.855 12.577 -21.615 1.00 95.06 204 GLU A O 1
ATOM 1590 N N . LEU A 1 205 ? 10.071 10.843 -20.423 1.00 95.31 205 LEU A N 1
ATOM 1591 C CA . LEU A 1 205 ? 10.209 9.869 -21.511 1.00 95.31 205 LEU A CA 1
ATOM 1592 C C . LEU A 1 205 ? 9.317 10.216 -22.705 1.00 95.31 205 LEU A C 1
ATOM 1594 O O . LEU A 1 205 ? 9.767 10.113 -23.842 1.00 95.31 205 LEU A O 1
ATOM 1598 N N . ALA A 1 206 ? 8.077 10.650 -22.467 1.00 96.25 206 ALA A N 1
ATOM 1599 C CA . ALA A 1 206 ? 7.179 11.084 -23.533 1.00 96.25 206 ALA A CA 1
ATOM 1600 C C . ALA A 1 206 ? 7.747 12.298 -24.280 1.00 96.25 206 ALA A C 1
ATOM 1602 O O . ALA A 1 206 ? 7.791 12.288 -25.507 1.00 96.25 206 ALA A O 1
ATOM 1603 N N . ARG A 1 207 ? 8.266 13.291 -23.549 1.00 97.75 207 ARG A N 1
ATOM 1604 C CA . ARG A 1 207 ? 8.895 14.482 -24.128 1.00 97.75 207 ARG A CA 1
ATOM 1605 C C . ARG A 1 207 ? 10.148 14.144 -24.939 1.00 97.75 207 ARG A C 1
ATOM 1607 O O . ARG A 1 207 ? 10.333 14.700 -26.014 1.00 97.75 207 ARG A O 1
ATOM 1614 N N . LEU A 1 208 ? 11.010 13.256 -24.440 1.00 97.19 208 LEU A N 1
ATOM 1615 C CA . LEU A 1 208 ? 12.217 12.834 -25.164 1.00 97.19 208 LEU A CA 1
ATOM 1616 C C . LEU A 1 208 ? 11.870 12.034 -26.427 1.00 97.19 208 LEU A C 1
ATOM 1618 O O . LEU A 1 208 ? 12.516 12.211 -27.455 1.00 97.19 208 LEU A O 1
ATOM 1622 N N . LYS A 1 209 ? 10.826 11.197 -26.369 1.00 96.88 209 LYS A N 1
ATOM 1623 C CA . LYS A 1 209 ? 10.311 10.469 -27.538 1.00 96.88 209 LYS A CA 1
ATOM 1624 C C . LYS A 1 209 ? 9.720 11.405 -28.583 1.00 96.88 209 LYS A C 1
ATOM 1626 O O . LYS A 1 209 ? 9.978 11.225 -29.765 1.00 96.88 209 LYS A O 1
ATOM 1631 N N . GLU A 1 210 ? 8.963 12.411 -28.154 1.00 97.50 210 GLU A N 1
ATOM 1632 C CA . GLU A 1 210 ? 8.401 13.431 -29.045 1.00 97.50 210 GLU A CA 1
ATOM 1633 C C . GLU A 1 210 ? 9.494 14.288 -29.700 1.00 97.50 210 GLU A C 1
ATOM 1635 O O . GLU A 1 210 ? 9.386 14.630 -30.873 1.00 97.50 210 GLU A O 1
ATOM 1640 N N . ALA A 1 211 ? 10.582 14.569 -28.977 1.00 96.69 211 ALA A N 1
ATOM 1641 C CA . ALA A 1 211 ? 11.754 15.251 -29.521 1.00 96.69 211 ALA A CA 1
ATOM 1642 C C . ALA A 1 211 ? 12.587 14.387 -30.492 1.00 96.69 211 ALA A C 1
ATOM 1644 O O . ALA A 1 211 ? 13.474 14.921 -31.152 1.00 96.69 211 ALA A O 1
ATOM 1645 N N . GLY A 1 212 ? 12.324 13.077 -30.583 1.00 96.19 212 GLY A N 1
ATOM 1646 C CA . GLY A 1 212 ? 13.124 12.146 -31.385 1.00 96.19 212 GLY A CA 1
ATOM 1647 C C . GLY A 1 212 ? 14.534 11.912 -30.832 1.00 96.19 212 GLY A C 1
ATOM 1648 O O . GLY A 1 212 ? 15.425 11.523 -31.580 1.00 96.19 212 GLY A O 1
ATOM 1649 N N . ASP A 1 213 ? 14.757 12.161 -29.538 1.00 95.94 213 ASP A N 1
ATOM 1650 C CA . ASP A 1 213 ? 16.067 11.999 -28.910 1.00 95.94 213 ASP A CA 1
ATOM 1651 C C . ASP A 1 213 ? 16.332 10.524 -28.547 1.00 95.94 213 ASP A C 1
ATOM 1653 O O . ASP A 1 213 ? 15.657 9.959 -27.678 1.00 95.94 213 ASP A O 1
ATOM 1657 N N . ASP A 1 214 ? 17.430 9.942 -29.052 1.00 95.75 214 ASP A N 1
ATOM 1658 C CA . ASP A 1 214 ? 17.923 8.588 -28.697 1.00 95.75 214 ASP A CA 1
ATOM 1659 C C . ASP A 1 214 ? 18.145 8.377 -27.185 1.00 95.75 214 ASP A C 1
ATOM 1661 O O . ASP A 1 214 ? 18.354 7.264 -26.689 1.00 95.75 214 ASP A O 1
ATOM 1665 N N . ARG A 1 215 ? 18.163 9.469 -26.412 1.00 95.06 215 ARG A N 1
ATOM 1666 C CA . ARG A 1 215 ? 18.251 9.432 -24.949 1.00 95.06 215 ARG A CA 1
ATOM 1667 C C . ARG A 1 215 ? 17.067 8.688 -24.339 1.00 95.06 215 ARG A C 1
ATOM 1669 O O . ARG A 1 215 ? 17.274 8.012 -23.336 1.00 95.06 215 ARG A O 1
ATOM 1676 N N . ALA A 1 216 ? 15.875 8.775 -24.935 1.00 95.69 216 ALA A N 1
ATOM 1677 C CA . ALA A 1 216 ? 14.701 8.046 -24.461 1.00 95.69 216 ALA A CA 1
ATOM 1678 C C . ALA A 1 216 ? 14.957 6.534 -24.447 1.00 95.69 216 ALA A C 1
ATOM 1680 O O . ALA A 1 216 ? 14.796 5.888 -23.413 1.00 95.69 216 ALA A O 1
ATOM 1681 N N . GLU A 1 217 ? 15.446 5.988 -25.562 1.00 95.81 217 GLU A N 1
ATOM 1682 C CA . GLU A 1 217 ? 15.744 4.561 -25.680 1.00 95.81 217 GLU A CA 1
ATOM 1683 C C . GLU A 1 217 ? 16.841 4.141 -24.703 1.00 95.81 217 GLU A C 1
ATOM 1685 O O . GLU A 1 217 ? 16.705 3.137 -24.010 1.00 95.81 217 GLU A O 1
ATOM 1690 N N . LYS A 1 218 ? 17.909 4.937 -24.569 1.00 96.44 218 LYS A N 1
ATOM 1691 C CA . LYS A 1 218 ? 18.992 4.649 -23.613 1.00 96.44 218 LYS A CA 1
ATOM 1692 C C . LYS A 1 218 ? 18.494 4.582 -22.168 1.00 96.44 218 LYS A C 1
ATOM 1694 O O . LYS A 1 218 ? 18.996 3.762 -21.398 1.00 96.44 218 LYS A O 1
ATOM 1699 N N . ILE A 1 219 ? 17.532 5.425 -21.786 1.00 93.69 219 ILE A N 1
ATOM 1700 C CA . ILE A 1 219 ? 16.914 5.385 -20.453 1.00 93.69 219 ILE A CA 1
ATOM 1701 C C . ILE A 1 219 ? 16.089 4.104 -20.297 1.00 93.69 219 ILE A C 1
ATOM 1703 O O . ILE A 1 219 ? 16.279 3.392 -19.313 1.00 93.69 219 ILE A O 1
ATOM 1707 N N . GLU A 1 220 ? 15.250 3.764 -21.277 1.00 93.50 220 GLU A N 1
ATOM 1708 C CA . GLU A 1 220 ? 14.419 2.551 -21.241 1.00 93.50 220 GLU A CA 1
ATOM 1709 C C . GLU A 1 220 ? 15.263 1.271 -21.190 1.00 93.50 220 GLU A C 1
ATOM 1711 O O . GLU A 1 220 ? 15.016 0.393 -20.361 1.00 93.50 220 GLU A O 1
ATOM 1716 N N . TRP A 1 221 ? 16.323 1.192 -21.994 1.00 95.19 221 TRP A N 1
ATOM 1717 C CA . TRP A 1 221 ? 17.266 0.075 -21.974 1.00 95.19 221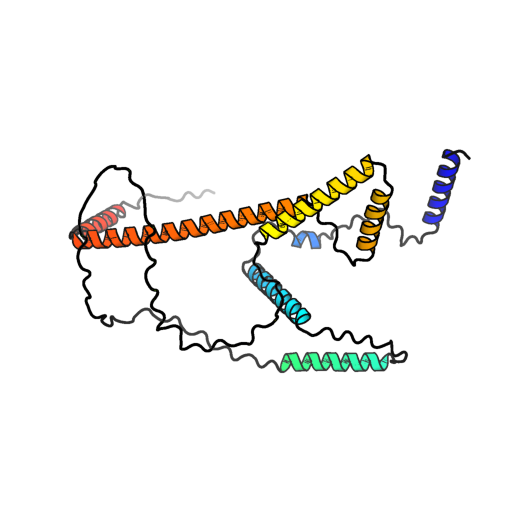 TRP A CA 1
ATOM 1718 C C . TRP A 1 221 ? 18.013 -0.028 -20.649 1.00 95.19 221 TRP A C 1
ATOM 1720 O O . TRP A 1 221 ? 18.167 -1.124 -20.109 1.00 95.19 221 TRP A O 1
ATOM 1730 N N . ARG A 1 222 ? 18.450 1.101 -20.083 1.00 93.94 222 ARG A N 1
ATOM 1731 C CA . ARG A 1 222 ? 19.106 1.111 -18.773 1.00 93.94 222 ARG A CA 1
ATOM 1732 C C . ARG A 1 222 ? 18.167 0.612 -17.677 1.00 93.94 222 ARG A C 1
ATOM 1734 O O . ARG A 1 222 ? 18.599 -0.178 -16.839 1.00 93.94 222 ARG A O 1
ATOM 1741 N N . GLU A 1 223 ? 16.909 1.047 -17.678 1.00 92.00 223 GLU A N 1
ATOM 1742 C CA . GLU A 1 223 ? 15.903 0.569 -16.725 1.00 92.00 223 GLU A CA 1
ATOM 1743 C C . GLU A 1 223 ? 15.621 -0.928 -16.908 1.00 92.00 223 GLU A C 1
ATOM 1745 O O . GLU A 1 223 ? 15.580 -1.665 -15.922 1.00 92.00 223 GLU A O 1
ATOM 1750 N N . ALA A 1 224 ? 15.513 -1.404 -18.151 1.00 93.19 224 ALA A N 1
ATOM 1751 C CA . ALA A 1 224 ? 15.338 -2.822 -18.454 1.00 93.19 224 ALA A CA 1
ATOM 1752 C C . ALA A 1 224 ? 16.530 -3.669 -17.973 1.00 93.19 224 ALA A C 1
ATOM 1754 O O . ALA A 1 224 ? 16.332 -4.721 -17.362 1.00 93.19 224 ALA A O 1
ATOM 1755 N N . MET A 1 225 ? 17.765 -3.195 -18.170 1.00 95.12 225 MET A N 1
ATOM 1756 C CA . MET A 1 225 ? 18.967 -3.879 -17.684 1.00 95.12 225 MET A CA 1
ATOM 1757 C C . MET A 1 225 ? 19.040 -3.916 -16.156 1.00 95.12 225 MET A C 1
ATOM 1759 O O . MET A 1 225 ? 19.350 -4.959 -15.587 1.00 95.12 225 MET A O 1
ATOM 1763 N N . GLN A 1 226 ? 18.722 -2.809 -15.482 1.00 93.12 226 GLN A N 1
ATOM 1764 C CA . GLN A 1 226 ? 18.685 -2.751 -14.016 1.00 93.12 226 GLN A CA 1
ATOM 1765 C C . GLN A 1 226 ? 17.584 -3.631 -13.414 1.00 93.12 226 GLN A C 1
ATOM 1767 O O . GLN A 1 226 ? 17.727 -4.150 -12.305 1.00 93.12 226 GLN A O 1
ATOM 1772 N N . LEU A 1 227 ? 16.476 -3.796 -14.138 1.00 92.69 227 LEU A N 1
ATOM 1773 C CA . LEU A 1 227 ? 15.407 -4.708 -13.758 1.00 92.69 227 LEU A CA 1
ATOM 1774 C C . LEU A 1 227 ? 15.838 -6.170 -13.920 1.00 92.69 227 LEU A C 1
ATOM 1776 O O . LEU A 1 227 ? 15.570 -6.985 -13.039 1.00 92.69 227 LEU A O 1
ATOM 1780 N N . ALA A 1 228 ? 16.516 -6.491 -15.023 1.00 93.75 228 ALA A N 1
ATOM 1781 C CA . ALA A 1 228 ? 17.017 -7.832 -15.307 1.00 93.75 228 ALA A CA 1
ATOM 1782 C C . ALA A 1 228 ? 18.145 -8.253 -14.353 1.00 93.75 228 ALA A C 1
ATOM 1784 O O . ALA A 1 228 ? 18.201 -9.417 -13.962 1.00 93.75 228 ALA A O 1
ATOM 1785 N N . SER A 1 229 ? 19.009 -7.319 -13.935 1.00 94.19 229 SER A N 1
ATOM 1786 C CA . SER A 1 229 ? 20.064 -7.602 -12.952 1.00 94.19 229 SER A CA 1
ATOM 1787 C C . SER A 1 229 ? 19.513 -7.869 -11.549 1.00 94.19 229 SER A C 1
ATOM 1789 O O . SER A 1 229 ? 20.195 -8.463 -10.717 1.00 94.19 229 SER A O 1
ATOM 1791 N N . GLY A 1 230 ? 18.274 -7.449 -11.272 1.00 91.81 230 GLY A N 1
ATOM 1792 C CA . GLY A 1 230 ? 17.658 -7.550 -9.952 1.00 91.81 230 GLY A CA 1
ATOM 1793 C C . GLY A 1 230 ? 18.189 -6.529 -8.939 1.00 91.81 230 GLY A C 1
ATOM 1794 O O . GLY A 1 230 ? 17.726 -6.525 -7.795 1.00 91.81 230 GLY A O 1
ATOM 1795 N N . ASP A 1 231 ? 19.106 -5.642 -9.345 1.00 86.56 231 ASP A N 1
ATOM 1796 C CA . ASP A 1 231 ? 19.646 -4.581 -8.486 1.00 86.56 231 ASP A CA 1
ATOM 1797 C C . ASP A 1 231 ? 18.575 -3.543 -8.147 1.00 86.56 231 ASP A C 1
ATOM 1799 O O . ASP A 1 231 ? 18.525 -3.001 -7.036 1.00 86.56 231 ASP A O 1
ATOM 1803 N N . VAL A 1 232 ? 17.688 -3.268 -9.106 1.00 85.00 232 VAL A N 1
ATOM 1804 C CA . VAL A 1 232 ? 16.610 -2.298 -8.948 1.00 85.00 232 VAL A CA 1
ATOM 1805 C C . VAL A 1 232 ? 15.277 -3.025 -8.864 1.00 85.00 232 VAL A C 1
ATOM 1807 O O . VAL A 1 232 ? 14.929 -3.884 -9.672 1.00 85.00 232 VAL A O 1
ATOM 1810 N N . ARG A 1 233 ? 14.493 -2.670 -7.843 1.00 83.44 233 ARG A N 1
ATOM 1811 C CA . ARG A 1 233 ? 13.116 -3.159 -7.715 1.00 83.44 233 ARG A CA 1
ATOM 1812 C C . ARG A 1 233 ? 12.302 -2.690 -8.914 1.00 83.44 233 ARG A C 1
ATOM 1814 O O . ARG A 1 233 ? 12.445 -1.543 -9.325 1.00 83.44 233 ARG A O 1
ATOM 1821 N N . ALA A 1 234 ? 11.396 -3.550 -9.378 1.00 80.81 234 ALA A N 1
ATOM 1822 C CA . ALA A 1 234 ? 10.499 -3.257 -10.490 1.00 80.81 234 ALA A CA 1
ATOM 1823 C C . ALA A 1 234 ? 9.909 -1.836 -10.434 1.00 80.81 234 ALA A C 1
ATOM 1825 O O . ALA A 1 234 ? 9.528 -1.388 -9.338 1.00 80.81 234 ALA A O 1
ATOM 1826 N N . PRO A 1 235 ? 9.823 -1.146 -11.591 1.00 80.50 235 PRO A N 1
ATOM 1827 C CA . PRO A 1 235 ? 9.291 0.205 -11.669 1.00 80.50 235 PRO A CA 1
ATOM 1828 C C . PRO A 1 235 ? 7.920 0.268 -10.998 1.00 80.50 235 PRO A C 1
ATOM 1830 O O . PRO A 1 235 ? 7.094 -0.647 -11.081 1.00 80.50 235 PRO A O 1
ATOM 1833 N N . VAL A 1 236 ? 7.702 1.330 -10.225 1.00 84.44 236 VAL A N 1
ATOM 1834 C CA . VAL A 1 236 ? 6.539 1.399 -9.346 1.00 84.44 236 VAL A CA 1
ATOM 1835 C C . VAL A 1 236 ? 5.303 1.773 -10.161 1.00 84.44 236 VAL A C 1
ATOM 1837 O O . VAL A 1 236 ? 5.113 2.935 -10.501 1.00 84.44 236 VAL A O 1
ATOM 1840 N N . ASP A 1 237 ? 4.423 0.804 -10.419 1.00 89.44 237 ASP A N 1
ATOM 1841 C CA . ASP A 1 237 ? 3.187 1.060 -11.168 1.00 89.44 237 ASP A CA 1
ATOM 1842 C C . ASP A 1 237 ? 2.316 2.138 -10.490 1.00 89.44 237 ASP A C 1
ATOM 1844 O O . ASP A 1 237 ? 1.771 1.890 -9.399 1.00 89.44 237 ASP A O 1
ATOM 1848 N N . PRO A 1 238 ? 2.058 3.295 -11.132 1.00 90.69 238 PRO A N 1
ATOM 1849 C CA . PRO A 1 238 ? 1.316 4.393 -10.511 1.00 90.69 238 PRO A CA 1
ATOM 1850 C C . PRO A 1 238 ? -0.105 3.968 -10.116 1.00 90.69 238 PRO A C 1
ATOM 1852 O O . PRO A 1 238 ? -0.621 4.382 -9.075 1.00 90.69 238 PRO A O 1
ATOM 1855 N N . ALA A 1 239 ? -0.725 3.060 -10.878 1.00 92.56 239 ALA A N 1
ATOM 1856 C CA . ALA A 1 239 ? -2.028 2.481 -10.555 1.00 92.56 239 ALA A CA 1
ATOM 1857 C C . ALA A 1 239 ? -2.014 1.689 -9.232 1.00 92.56 239 ALA A C 1
ATOM 1859 O O . ALA A 1 239 ? -2.924 1.834 -8.403 1.00 92.56 239 ALA A O 1
ATOM 1860 N N . LYS A 1 240 ? -0.964 0.892 -8.983 1.00 92.31 240 LYS A N 1
ATOM 1861 C CA . LYS A 1 240 ? -0.808 0.132 -7.732 1.00 92.31 240 LYS A CA 1
ATOM 1862 C C . LYS A 1 240 ? -0.590 1.078 -6.549 1.00 92.31 240 LYS A C 1
ATOM 1864 O O . LYS A 1 240 ? -1.199 0.872 -5.494 1.00 92.31 240 LYS A O 1
ATOM 1869 N N . ILE A 1 241 ? 0.180 2.156 -6.724 1.00 92.00 241 ILE A N 1
ATOM 1870 C CA . ILE A 1 241 ? 0.391 3.166 -5.673 1.00 92.00 241 ILE A CA 1
ATOM 1871 C C . ILE A 1 241 ? -0.906 3.925 -5.366 1.00 92.00 241 ILE A C 1
ATOM 1873 O O . ILE A 1 241 ? -1.279 4.054 -4.197 1.00 92.00 241 ILE A O 1
ATOM 1877 N N . LYS A 1 242 ? -1.650 4.360 -6.394 1.00 93.75 242 LYS A N 1
ATOM 1878 C CA . LYS A 1 242 ? -2.963 5.014 -6.242 1.00 93.75 242 LYS A CA 1
ATOM 1879 C C . LYS A 1 242 ? -3.945 4.104 -5.492 1.00 93.75 242 LYS A C 1
ATOM 1881 O O . LYS A 1 242 ? -4.636 4.555 -4.575 1.00 93.75 242 LYS A O 1
ATOM 1886 N N . LYS A 1 243 ? -3.962 2.797 -5.789 1.00 95.69 243 LYS A N 1
ATOM 1887 C CA . LYS A 1 243 ? -4.763 1.800 -5.049 1.00 95.69 243 LYS A CA 1
ATOM 1888 C C . LYS A 1 243 ? -4.311 1.659 -3.592 1.00 95.69 243 LYS A C 1
ATOM 1890 O O . LYS A 1 243 ? -5.152 1.599 -2.691 1.00 95.69 243 LYS A O 1
ATOM 1895 N N . ALA A 1 244 ? -3.003 1.639 -3.335 1.00 93.81 244 ALA A N 1
ATOM 1896 C CA . ALA A 1 244 ? -2.454 1.601 -1.980 1.00 93.81 244 ALA A CA 1
ATOM 1897 C C . ALA A 1 244 ? -2.839 2.849 -1.165 1.00 93.81 244 ALA A C 1
ATOM 1899 O O . ALA A 1 244 ? -3.187 2.723 0.014 1.00 93.81 244 ALA A O 1
ATOM 1900 N N . LEU A 1 245 ? -2.845 4.026 -1.799 1.00 94.38 245 LEU A N 1
ATOM 1901 C CA . LEU A 1 245 ? -3.288 5.283 -1.201 1.00 94.38 245 LEU A CA 1
ATOM 1902 C C . LEU A 1 245 ? -4.779 5.220 -0.832 1.00 94.38 245 LEU A C 1
ATOM 1904 O O . LEU A 1 245 ? -5.114 5.346 0.344 1.00 94.38 245 LEU A O 1
ATOM 1908 N N . LYS A 1 246 ? -5.651 4.846 -1.780 1.00 96.12 246 LYS A N 1
ATOM 1909 C CA . LYS A 1 246 ? -7.096 4.663 -1.533 1.00 96.12 246 LYS A CA 1
ATOM 1910 C C . LYS A 1 246 ? -7.379 3.676 -0.397 1.00 96.12 246 LYS A C 1
ATOM 1912 O O . LYS A 1 246 ? -8.209 3.930 0.473 1.00 96.12 246 LYS A O 1
ATOM 1917 N N . ASN A 1 247 ? -6.680 2.541 -0.361 1.00 95.06 247 ASN A N 1
ATOM 1918 C CA . ASN A 1 247 ? -6.836 1.553 0.711 1.00 95.06 247 ASN A CA 1
ATOM 1919 C C . ASN A 1 247 ? -6.420 2.101 2.077 1.00 95.06 247 ASN A C 1
ATOM 1921 O O . ASN A 1 247 ? -7.000 1.742 3.105 1.00 95.06 247 ASN A O 1
ATOM 1925 N N . ARG A 1 248 ? -5.396 2.952 2.106 1.00 93.06 248 ARG A N 1
ATOM 1926 C CA . ARG A 1 248 ? -4.946 3.606 3.328 1.00 93.06 248 ARG A CA 1
ATOM 1927 C C . ARG A 1 248 ? -5.958 4.644 3.803 1.00 93.06 248 ARG A C 1
ATOM 1929 O O . ARG A 1 248 ? -6.242 4.659 4.999 1.00 93.06 248 ARG A O 1
ATOM 1936 N N . ASP A 1 249 ? -6.528 5.428 2.899 1.00 93.75 249 ASP A N 1
ATOM 1937 C CA . ASP A 1 249 ? -7.548 6.425 3.230 1.00 93.75 249 ASP A CA 1
ATOM 1938 C C . ASP A 1 249 ? -8.813 5.748 3.766 1.00 93.75 249 ASP A C 1
ATOM 1940 O O . ASP A 1 249 ? -9.280 6.099 4.846 1.00 93.75 249 ASP A O 1
ATOM 1944 N N . LYS A 1 250 ? -9.260 4.649 3.140 1.00 96.94 250 LYS A N 1
ATOM 1945 C CA . LYS A 1 250 ? -10.346 3.799 3.668 1.00 96.94 250 LYS A CA 1
ATOM 1946 C C . LYS A 1 250 ? -10.059 3.278 5.081 1.00 96.94 250 LYS A C 1
ATOM 1948 O O . LYS A 1 250 ? -10.937 3.278 5.938 1.00 96.94 250 LYS A O 1
ATOM 1953 N N . LYS A 1 251 ? -8.828 2.828 5.359 1.00 95.38 251 LYS A N 1
ATOM 1954 C CA . LYS A 1 251 ? -8.430 2.384 6.711 1.00 95.38 251 LYS A CA 1
ATOM 1955 C C . LYS A 1 251 ? -8.438 3.535 7.717 1.00 95.38 251 LYS A C 1
ATOM 1957 O O . LYS A 1 251 ? -8.760 3.316 8.882 1.00 95.38 251 LYS A O 1
ATOM 1962 N N . LYS A 1 252 ? -8.064 4.743 7.289 1.00 93.81 252 LYS A N 1
ATOM 1963 C CA . LYS A 1 252 ? -8.086 5.938 8.136 1.00 93.81 252 LYS A CA 1
ATOM 1964 C C . LYS A 1 252 ? -9.507 6.424 8.407 1.00 93.81 252 LYS A C 1
ATOM 1966 O O . LYS A 1 252 ? -9.782 6.707 9.565 1.00 93.81 252 LYS A O 1
ATOM 1971 N N . ALA A 1 253 ? -10.397 6.393 7.418 1.00 96.38 253 ALA A N 1
ATOM 1972 C CA . ALA A 1 253 ? -11.822 6.676 7.591 1.00 96.38 253 ALA A CA 1
ATOM 1973 C C . ALA A 1 253 ? -12.461 5.728 8.620 1.00 96.38 253 ALA A C 1
ATOM 1975 O O . ALA A 1 253 ? -12.937 6.184 9.653 1.00 96.38 253 ALA A O 1
ATOM 1976 N N . LYS A 1 254 ? -12.303 4.407 8.445 1.00 97.44 254 LYS A N 1
ATOM 1977 C CA . LYS A 1 254 ? -12.791 3.404 9.416 1.00 97.44 254 LYS A CA 1
ATOM 1978 C C . LYS A 1 254 ? -12.234 3.612 10.825 1.00 97.44 254 LYS A C 1
ATOM 1980 O O . LYS A 1 254 ? -12.920 3.406 11.820 1.00 97.44 254 LYS A O 1
ATOM 1985 N N . SER A 1 255 ? -10.961 3.997 10.927 1.00 96.12 255 SER A N 1
ATOM 1986 C CA . SER A 1 255 ? -10.339 4.295 12.219 1.00 96.12 255 SER A CA 1
ATOM 1987 C C . SER A 1 255 ? -10.890 5.572 12.852 1.00 96.12 255 SER A C 1
ATOM 1989 O O . SER A 1 255 ? -10.935 5.642 14.078 1.00 96.12 255 SER A O 1
ATOM 1991 N N . ALA A 1 256 ? -11.251 6.574 12.050 1.00 97.25 256 ALA A N 1
ATOM 1992 C CA . ALA A 1 256 ? -11.847 7.815 12.523 1.00 97.25 256 ALA A CA 1
ATOM 1993 C C . ALA A 1 256 ? -13.281 7.571 13.010 1.00 97.25 256 ALA A C 1
ATOM 1995 O O . ALA A 1 256 ? -13.594 7.937 14.137 1.00 97.25 256 ALA A O 1
ATOM 1996 N N . GLU A 1 257 ? -14.096 6.854 12.233 1.00 97.94 257 GLU A N 1
ATOM 1997 C CA . GLU A 1 257 ? -15.450 6.422 12.616 1.00 97.94 257 GLU A CA 1
ATOM 1998 C C . GLU A 1 257 ? -15.437 5.628 13.927 1.00 97.94 257 GLU A C 1
ATOM 2000 O O . GLU A 1 257 ? -16.150 5.957 14.871 1.00 97.94 257 GLU A O 1
ATOM 2005 N N . ALA A 1 258 ? -14.553 4.630 14.042 1.00 97.69 258 ALA A N 1
ATOM 2006 C CA . ALA A 1 258 ? -14.425 3.840 15.264 1.00 97.69 258 ALA A CA 1
ATOM 2007 C C . ALA A 1 258 ? -13.996 4.682 16.477 1.00 97.69 258 ALA A C 1
ATOM 2009 O O . ALA A 1 258 ? -14.323 4.340 17.614 1.00 97.69 258 ALA A O 1
ATOM 2010 N N . TRP A 1 259 ? -13.241 5.763 16.268 1.00 97.56 259 TRP A N 1
ATOM 2011 C CA . TRP A 1 259 ? -12.867 6.665 17.351 1.00 97.56 259 TRP A CA 1
ATOM 2012 C C . TRP A 1 259 ? -14.013 7.603 17.735 1.00 97.56 259 TRP A C 1
ATOM 2014 O O . TRP A 1 259 ? -14.261 7.772 18.928 1.00 97.56 259 TRP A O 1
ATOM 2024 N N . GLN A 1 260 ? -14.760 8.124 16.760 1.00 98.00 260 GLN A N 1
ATOM 2025 C CA . GLN A 1 260 ? -15.967 8.914 17.012 1.00 98.00 260 GLN A CA 1
ATOM 2026 C C . GLN A 1 260 ? -17.018 8.102 17.769 1.00 98.00 260 GLN A C 1
ATOM 2028 O O . GLN A 1 260 ? -17.474 8.545 18.817 1.00 98.00 260 GLN A O 1
ATOM 2033 N N . ALA A 1 261 ? -17.275 6.858 17.359 1.00 98.06 261 ALA A N 1
ATOM 2034 C CA . ALA A 1 261 ? -18.179 5.957 18.074 1.00 98.06 261 ALA A CA 1
ATOM 2035 C C . ALA A 1 261 ? -17.755 5.745 19.542 1.00 98.06 261 ALA A C 1
ATOM 2037 O O . ALA A 1 261 ? -18.589 5.690 20.445 1.00 98.06 261 ALA A O 1
ATOM 2038 N N . ARG A 1 262 ? -16.444 5.683 19.825 1.00 97.81 262 ARG A N 1
ATOM 2039 C CA . ARG A 1 262 ? -15.946 5.618 21.213 1.00 97.81 262 ARG A CA 1
ATOM 2040 C C . ARG A 1 262 ? -16.226 6.910 21.973 1.00 97.81 262 ARG A C 1
ATOM 2042 O O . ARG A 1 262 ? -16.674 6.838 23.114 1.00 97.81 262 ARG A O 1
ATOM 2049 N N . LEU A 1 263 ? -15.985 8.069 21.365 1.00 98.06 263 LEU A N 1
ATOM 2050 C CA . LEU A 1 263 ? -16.274 9.366 21.982 1.00 98.06 263 LEU A CA 1
ATOM 2051 C C . LEU A 1 263 ? -17.774 9.543 22.248 1.00 98.06 263 LEU A C 1
ATOM 2053 O O . LEU A 1 263 ? -18.151 10.002 23.324 1.00 98.06 263 LEU A O 1
ATOM 2057 N N . GLU A 1 264 ? -18.631 9.133 21.320 1.00 97.88 264 GLU A N 1
ATOM 2058 C CA . GLU A 1 264 ? -20.087 9.146 21.479 1.00 97.88 264 GLU A CA 1
ATOM 2059 C C . GLU A 1 264 ? -20.543 8.192 22.578 1.00 97.88 264 GLU A C 1
ATOM 2061 O O . GLU A 1 264 ? -21.313 8.598 23.445 1.00 97.88 264 GLU A O 1
ATOM 2066 N N . SER A 1 265 ? -20.004 6.970 22.624 1.00 96.94 265 SER A N 1
ATOM 2067 C CA . SER A 1 265 ? -20.313 6.018 23.697 1.00 96.94 265 SER A CA 1
ATOM 2068 C C . SER A 1 265 ? -19.914 6.555 25.079 1.00 96.94 265 SER A C 1
ATOM 2070 O O . SER A 1 265 ? -20.673 6.423 26.039 1.00 96.94 265 SER A O 1
ATOM 2072 N N . GLN A 1 266 ? -18.770 7.244 25.186 1.00 97.44 266 GLN A N 1
ATOM 2073 C CA . GLN A 1 266 ? -18.367 7.925 26.417 1.00 97.44 266 GLN A CA 1
ATOM 2074 C C . GLN A 1 266 ? -19.320 9.072 26.765 1.00 97.44 266 GLN A C 1
ATOM 2076 O O . GLN A 1 266 ? -19.765 9.165 27.908 1.00 97.44 266 GLN A O 1
ATOM 2081 N N . LYS A 1 267 ? -19.681 9.922 25.795 1.00 97.88 267 LYS A N 1
ATOM 2082 C CA . LYS A 1 267 ? -20.647 11.013 26.002 1.00 97.88 267 LYS A CA 1
ATOM 2083 C C . LYS A 1 267 ? -22.002 10.476 26.471 1.00 97.88 267 LYS A C 1
ATOM 2085 O O . LYS A 1 267 ? -22.522 10.983 27.464 1.00 97.88 267 LYS A O 1
ATOM 2090 N N . ALA A 1 268 ? -22.526 9.429 25.836 1.00 97.00 268 ALA A N 1
ATOM 2091 C CA . ALA A 1 268 ? -23.770 8.768 26.224 1.00 97.00 268 ALA A CA 1
ATOM 2092 C C . ALA A 1 268 ? -23.697 8.235 27.663 1.00 97.00 268 ALA A C 1
ATOM 2094 O O . ALA A 1 268 ? -24.516 8.622 28.492 1.00 97.00 268 ALA A O 1
ATOM 2095 N N . ALA A 1 269 ? -22.639 7.493 28.010 1.00 96.50 269 ALA A N 1
ATOM 2096 C CA . ALA A 1 269 ? -22.438 6.996 29.371 1.00 96.50 269 ALA A CA 1
ATOM 2097 C C . ALA A 1 269 ? -22.363 8.132 30.409 1.00 96.50 269 ALA A C 1
ATOM 2099 O O . ALA A 1 269 ? -22.938 8.028 31.494 1.00 96.50 269 ALA A O 1
ATOM 2100 N N . THR A 1 270 ? -21.701 9.254 30.090 1.00 96.62 270 THR A N 1
ATOM 2101 C CA . THR A 1 270 ? -21.688 10.417 30.993 1.00 96.62 270 THR A CA 1
ATOM 2102 C C . THR A 1 270 ? -23.052 11.096 31.115 1.00 96.62 270 THR A C 1
ATOM 2104 O O . THR A 1 270 ? -23.394 11.564 32.202 1.00 96.62 270 THR A O 1
ATOM 2107 N N . LYS A 1 271 ? -23.847 11.144 30.038 1.00 97.00 271 LYS A N 1
ATOM 2108 C CA . LYS A 1 271 ? -25.206 11.700 30.044 1.00 97.00 271 LYS A CA 1
ATOM 2109 C C . LYS A 1 271 ? -26.149 10.824 30.869 1.00 97.00 271 LYS A C 1
ATOM 2111 O O . LYS A 1 271 ? -26.863 11.357 31.714 1.00 97.00 271 LYS A O 1
ATOM 2116 N N . ASP A 1 272 ? -26.081 9.506 30.715 1.00 94.44 272 ASP A N 1
ATOM 2117 C CA . ASP A 1 272 ? -26.871 8.551 31.499 1.00 94.44 272 ASP A CA 1
ATOM 2118 C C . ASP A 1 272 ? -26.483 8.580 32.981 1.00 94.44 272 ASP A C 1
ATOM 2120 O O . ASP A 1 272 ? -27.345 8.600 33.860 1.00 94.44 272 ASP A O 1
ATOM 2124 N N . ALA A 1 273 ? -25.188 8.698 33.290 1.00 95.06 273 ALA A N 1
ATOM 2125 C CA . ALA A 1 273 ? -24.718 8.886 34.661 1.00 95.06 273 ALA A CA 1
ATOM 2126 C C . ALA A 1 273 ? -25.210 10.213 35.274 1.00 95.06 273 ALA A C 1
ATOM 2128 O O . ALA A 1 273 ? -25.531 10.272 36.459 1.00 95.06 273 ALA A O 1
ATOM 2129 N N . LYS A 1 274 ? -25.293 11.294 34.486 1.00 94.25 274 LYS A N 1
ATOM 2130 C CA . LYS A 1 274 ? -25.888 12.563 34.938 1.00 94.25 274 LYS A CA 1
ATOM 2131 C C . LYS A 1 274 ? -27.397 12.431 35.150 1.00 94.25 274 LYS A C 1
ATOM 2133 O O . LYS A 1 274 ? -27.881 12.879 36.181 1.00 94.25 274 LYS A O 1
ATOM 2138 N N . LYS A 1 275 ? -28.115 11.772 34.234 1.00 93.38 275 LYS A N 1
ATOM 2139 C CA . LYS A 1 275 ? -29.568 11.549 34.321 1.00 93.38 275 LYS A CA 1
ATOM 2140 C C . LYS A 1 275 ? -29.951 10.661 35.507 1.00 93.38 275 LYS A C 1
ATOM 2142 O O . LYS A 1 275 ? -30.935 10.915 36.188 1.00 93.38 275 LYS A O 1
ATOM 2147 N N . THR A 1 276 ? -29.166 9.625 35.788 1.00 88.62 276 THR A N 1
ATOM 2148 C CA . THR A 1 276 ? -29.370 8.775 36.974 1.00 88.62 276 THR A CA 1
ATOM 2149 C C . THR A 1 276 ? -29.103 9.544 38.266 1.00 88.62 276 THR A C 1
ATOM 2151 O O . THR A 1 276 ? -29.895 9.445 39.197 1.00 88.62 276 THR A O 1
ATOM 2154 N N . LYS A 1 277 ? -28.050 10.373 38.316 1.00 88.81 277 LYS A N 1
ATOM 2155 C CA . LYS A 1 277 ? -27.806 11.277 39.453 1.00 88.81 277 LYS A CA 1
ATOM 2156 C C . LYS A 1 277 ? -28.929 12.291 39.646 1.00 88.81 277 LYS A C 1
ATOM 2158 O O . LYS A 1 277 ? -29.341 12.481 40.782 1.00 88.81 277 LYS A O 1
ATOM 2163 N N . SER A 1 278 ? -29.432 12.909 38.574 1.00 89.00 278 SER A N 1
ATOM 2164 C CA . SER A 1 278 ? -30.538 13.865 38.675 1.00 89.00 278 SER A CA 1
ATOM 2165 C C . SER A 1 278 ? -31.822 13.182 39.136 1.00 89.00 278 SER A C 1
ATOM 2167 O O . SER A 1 278 ? -32.446 13.690 40.053 1.00 89.00 278 SER A O 1
ATOM 2169 N N . ARG A 1 279 ? -32.159 11.997 38.603 1.00 83.38 279 ARG A N 1
ATOM 2170 C CA . ARG A 1 279 ? -33.333 11.221 39.044 1.00 83.38 279 ARG A CA 1
ATOM 2171 C C . ARG A 1 279 ? -33.247 10.806 40.516 1.00 83.38 279 ARG A C 1
ATOM 2173 O O . ARG A 1 279 ? -34.242 10.822 41.228 1.00 83.38 279 ARG A O 1
ATOM 2180 N N . ASN A 1 280 ? -32.052 10.440 40.981 1.00 80.62 280 ASN A N 1
ATOM 2181 C CA . ASN A 1 280 ? -31.832 10.135 42.395 1.00 80.62 280 ASN A CA 1
ATOM 2182 C C . ASN A 1 280 ? -31.915 11.396 43.272 1.00 80.62 280 ASN A C 1
ATOM 2184 O O . ASN A 1 280 ? -32.375 11.305 44.403 1.00 80.62 280 ASN A O 1
ATOM 2188 N N . ALA A 1 281 ? -31.480 12.555 42.766 1.00 81.50 281 ALA A N 1
ATOM 2189 C CA . ALA A 1 281 ? -31.551 13.828 43.482 1.00 81.50 281 ALA A CA 1
ATOM 2190 C C . ALA A 1 281 ? -32.980 14.390 43.563 1.00 81.50 281 ALA A C 1
ATOM 2192 O O . ALA A 1 281 ? -33.340 14.957 44.587 1.00 81.50 281 ALA A O 1
ATOM 2193 N N . THR A 1 282 ? -33.804 14.207 42.527 1.00 83.31 282 THR A N 1
ATOM 2194 C CA . THR A 1 282 ? -35.215 14.631 42.516 1.00 83.31 282 THR A CA 1
ATOM 2195 C C . THR A 1 282 ? -36.138 13.697 43.302 1.00 83.31 282 THR A C 1
ATOM 2197 O O . THR A 1 282 ? -37.326 13.976 43.413 1.00 83.31 282 THR A O 1
ATOM 2200 N N . GLY A 1 283 ? -35.632 12.584 43.847 1.00 66.19 283 GLY A N 1
ATOM 2201 C CA . GLY A 1 283 ? -36.449 11.625 44.597 1.00 66.19 283 GLY A CA 1
ATOM 2202 C C . GLY A 1 283 ? -37.401 10.791 43.730 1.00 66.19 283 GLY A C 1
ATOM 2203 O O . GLY A 1 283 ? -38.126 9.953 44.259 1.00 66.19 283 GLY A O 1
ATOM 2204 N N . GLU A 1 284 ? -37.348 10.926 42.399 1.00 59.12 284 GLU A N 1
ATOM 2205 C CA . GLU A 1 284 ? -38.060 10.084 41.425 1.00 59.12 284 GLU A CA 1
ATOM 2206 C C . GLU A 1 284 ? -37.408 8.695 41.280 1.00 59.12 284 GLU A C 1
ATOM 2208 O O . GLU A 1 284 ? -37.288 8.117 40.192 1.00 59.12 284 GLU A O 1
ATOM 2213 N N . THR A 1 285 ? -36.941 8.110 42.381 1.00 59.19 285 THR A N 1
ATOM 2214 C CA . THR A 1 285 ? -36.782 6.660 42.407 1.00 59.19 285 THR A CA 1
ATOM 2215 C C . THR A 1 285 ? -38.173 6.078 42.180 1.00 59.19 285 THR A C 1
ATOM 2217 O O . THR A 1 285 ? -39.074 6.471 42.925 1.00 59.19 285 THR A O 1
ATOM 2220 N N . PRO A 1 286 ? -38.392 5.192 41.183 1.00 55.75 286 PRO A N 1
ATOM 2221 C CA . PRO A 1 286 ? -39.670 4.511 41.054 1.00 55.75 286 PRO A CA 1
ATOM 2222 C C . PRO A 1 286 ? -39.948 3.897 42.414 1.00 55.75 286 PRO A C 1
ATOM 2224 O O . PRO A 1 286 ? -39.176 3.070 42.909 1.00 55.75 286 PRO A O 1
ATOM 2227 N N . SER A 1 287 ? -40.972 4.433 43.072 1.00 55.03 287 SER A N 1
ATOM 2228 C CA . SER A 1 287 ? -41.376 4.001 44.394 1.00 55.03 287 SER A CA 1
ATOM 2229 C C . SER A 1 287 ? -41.428 2.479 44.375 1.00 55.03 287 SER A C 1
ATOM 2231 O O . SER A 1 287 ? -41.912 1.879 43.415 1.00 55.03 287 SER A O 1
ATOM 2233 N N . ARG A 1 288 ? -40.944 1.830 45.434 1.00 59.78 288 ARG A N 1
ATOM 2234 C CA . ARG A 1 288 ? -40.979 0.366 45.599 1.00 59.78 288 ARG A CA 1
ATOM 2235 C C . ARG A 1 288 ? -42.377 -0.234 45.330 1.00 59.78 288 ARG A C 1
ATOM 2237 O O . ARG A 1 288 ? -42.492 -1.435 45.082 1.00 59.78 288 ARG A O 1
ATOM 2244 N N . ASN A 1 289 ? -43.426 0.595 45.352 1.00 58.28 289 ASN A N 1
ATOM 2245 C CA . ASN A 1 289 ? -44.798 0.253 44.985 1.00 58.28 289 ASN A CA 1
ATOM 2246 C C . ASN A 1 289 ? -45.054 0.148 43.466 1.00 58.28 289 ASN A C 1
ATOM 2248 O O . ASN A 1 289 ? -45.799 -0.741 43.061 1.00 58.28 289 ASN A O 1
ATOM 2252 N N . GLU A 1 290 ? -44.425 0.971 42.624 1.00 63.06 290 GLU A N 1
ATOM 2253 C CA . GLU A 1 290 ? -44.530 0.912 41.151 1.00 63.06 290 GLU A CA 1
ATOM 2254 C C . GLU A 1 290 ? -43.880 -0.369 40.596 1.00 63.06 290 GLU A C 1
ATOM 2256 O O . GLU A 1 290 ? -44.479 -1.082 39.789 1.00 63.06 290 GLU A O 1
ATOM 2261 N N . ASP A 1 291 ? -42.701 -0.739 41.110 1.00 64.75 291 ASP A N 1
ATOM 2262 C CA . ASP A 1 291 ? -42.022 -1.989 40.735 1.00 64.75 291 ASP A CA 1
ATOM 2263 C C . ASP A 1 291 ? -42.796 -3.232 41.203 1.00 64.75 291 ASP A C 1
ATOM 2265 O O . ASP A 1 291 ? -42.916 -4.214 40.464 1.00 64.75 291 ASP A O 1
ATOM 2269 N N . LYS A 1 292 ? -43.407 -3.188 42.398 1.00 65.94 292 LYS A N 1
ATOM 2270 C CA . LYS A 1 292 ? -44.345 -4.234 42.841 1.00 65.94 292 LYS A CA 1
ATOM 2271 C C . LYS A 1 292 ? -45.564 -4.323 41.918 1.00 65.94 292 LYS A C 1
ATOM 2273 O O . LYS A 1 292 ? -45.992 -5.434 41.614 1.00 65.94 292 LYS A O 1
ATOM 2278 N N . LYS A 1 293 ? -46.113 -3.196 41.451 1.00 69.94 293 LYS A N 1
ATOM 2279 C CA . LYS A 1 293 ? -47.292 -3.151 40.567 1.00 69.94 293 LYS A CA 1
ATOM 2280 C C . LYS A 1 293 ? -46.992 -3.712 39.170 1.00 69.94 293 LYS A C 1
ATOM 2282 O O . LYS A 1 293 ? -47.771 -4.532 38.688 1.00 69.94 293 LYS A O 1
ATOM 2287 N N . ARG A 1 294 ? -45.841 -3.377 38.564 1.00 69.50 294 ARG A N 1
ATOM 2288 C CA . ARG A 1 294 ? -45.403 -3.952 37.270 1.00 69.50 294 ARG A CA 1
ATOM 2289 C C . ARG A 1 294 ? -45.149 -5.455 37.361 1.00 69.50 294 ARG A C 1
ATOM 2291 O O . ARG A 1 294 ? -45.613 -6.207 36.509 1.00 69.50 294 ARG A O 1
ATOM 2298 N N . ARG A 1 295 ? -44.482 -5.912 38.425 1.00 72.19 295 ARG A N 1
ATOM 2299 C CA . ARG A 1 295 ? -44.213 -7.342 38.644 1.00 72.19 295 ARG A CA 1
ATOM 2300 C C . ARG A 1 295 ? -45.502 -8.148 38.855 1.00 72.19 295 ARG A C 1
ATOM 2302 O O . ARG A 1 295 ? -45.618 -9.263 38.360 1.00 72.19 295 ARG A O 1
ATOM 2309 N N . ARG A 1 296 ? -46.504 -7.550 39.510 1.00 71.94 296 ARG A N 1
ATOM 2310 C CA . ARG A 1 296 ? -47.833 -8.148 39.719 1.00 71.94 296 ARG A CA 1
ATOM 2311 C C . ARG A 1 296 ? -48.673 -8.205 38.436 1.00 71.94 296 ARG A C 1
ATOM 2313 O O . ARG A 1 296 ? -49.461 -9.127 38.289 1.00 71.94 296 ARG A O 1
ATOM 2320 N N . GLN A 1 297 ? -48.499 -7.264 37.503 1.00 73.88 297 GLN A N 1
ATOM 2321 C CA . GLN A 1 297 ? -49.146 -7.314 36.182 1.00 73.88 297 GLN A CA 1
ATOM 2322 C C . GLN A 1 297 ? -48.511 -8.348 35.244 1.00 73.88 297 GLN A C 1
ATOM 2324 O O . GLN A 1 297 ? -49.240 -8.997 34.505 1.00 73.88 297 GLN A O 1
ATOM 2329 N N . GLN A 1 298 ? -47.190 -8.557 35.307 1.00 73.00 298 GLN A N 1
ATOM 2330 C CA . GLN A 1 298 ? -46.525 -9.612 34.528 1.00 73.00 298 GLN A CA 1
ATOM 2331 C C . GLN A 1 298 ? -46.929 -11.015 34.996 1.00 73.00 298 GLN A C 1
ATOM 2333 O O . GLN A 1 298 ? -47.247 -11.861 34.170 1.00 73.00 298 GLN A O 1
ATOM 2338 N N . GLN A 1 299 ? -47.039 -11.230 36.311 1.00 68.50 299 GLN A N 1
ATOM 2339 C CA . GLN A 1 299 ? -47.549 -12.496 36.854 1.00 68.50 299 GLN A CA 1
ATOM 2340 C C . GLN A 1 299 ? -49.023 -12.749 36.504 1.00 68.50 299 GLN A C 1
ATOM 2342 O O . GLN A 1 299 ? -49.426 -13.894 36.358 1.00 68.50 299 GLN A O 1
ATOM 2347 N N . LYS A 1 300 ? -49.824 -11.693 36.308 1.00 62.75 300 LYS A N 1
ATOM 2348 C CA . LYS A 1 300 ? -51.230 -11.813 35.890 1.00 62.75 300 LYS A CA 1
ATOM 2349 C C . LYS A 1 300 ? -51.419 -12.096 34.392 1.00 62.75 300 LYS A C 1
ATOM 2351 O O . LYS A 1 300 ? -52.538 -12.385 33.990 1.00 62.75 300 LYS A O 1
ATOM 2356 N N . GLY A 1 301 ? -50.368 -11.963 33.578 1.00 58.06 301 GLY A N 1
ATOM 2357 C CA . GLY A 1 301 ? -50.403 -12.216 32.132 1.00 58.06 301 GLY A CA 1
ATOM 2358 C C . GLY A 1 301 ? -49.946 -13.620 31.721 1.00 58.06 301 GLY A C 1
ATOM 2359 O O . GLY A 1 301 ? -50.282 -14.053 30.625 1.00 58.06 301 GLY A O 1
ATOM 2360 N N . GLU A 1 302 ? -49.211 -14.335 32.581 1.00 58.19 302 GLU A N 1
ATOM 2361 C CA . GLU A 1 302 ? -48.772 -15.721 32.323 1.00 58.19 302 GLU A CA 1
ATOM 2362 C C . GLU A 1 302 ? -49.783 -16.783 32.793 1.00 58.19 302 GLU A C 1
ATOM 2364 O O . GLU A 1 302 ? -49.708 -17.932 32.366 1.00 58.19 302 GLU A O 1
ATOM 2369 N N . GLU A 1 303 ? -50.778 -16.414 33.605 1.00 58.09 303 GLU A N 1
ATOM 2370 C CA . GLU A 1 303 ? -51.888 -17.296 33.988 1.00 58.09 303 GLU A CA 1
ATOM 2371 C C . GLU A 1 303 ? -53.109 -17.080 33.077 1.00 58.09 303 GLU A C 1
ATOM 2373 O O . GLU A 1 303 ? -54.128 -16.517 33.472 1.00 58.09 303 GLU A O 1
ATOM 2378 N N . ALA A 1 304 ? -53.018 -17.546 31.830 1.00 58.38 304 ALA A N 1
ATOM 2379 C CA . ALA A 1 304 ? -54.184 -17.817 30.989 1.00 58.38 304 ALA A CA 1
ATOM 2380 C C . ALA A 1 304 ? -54.004 -19.160 30.247 1.00 58.38 304 ALA A C 1
ATOM 2382 O O . ALA A 1 304 ? -52.881 -19.563 29.949 1.00 58.38 304 ALA A O 1
ATOM 2383 N N . PRO A 1 305 ? -55.092 -19.919 30.029 1.00 53.44 30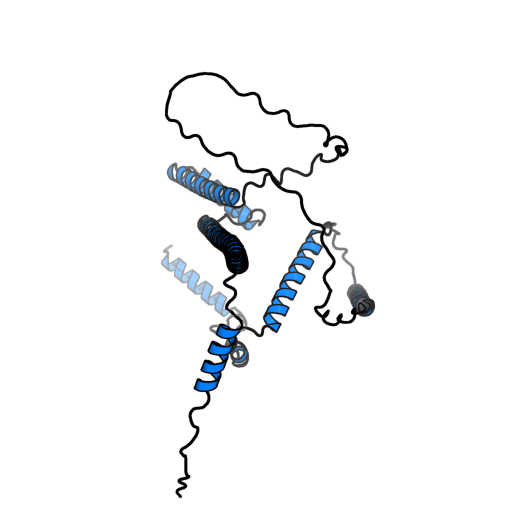5 PRO A N 1
ATOM 2384 C CA . PRO A 1 305 ? -55.125 -21.344 30.342 1.00 53.44 305 PRO A CA 1
ATOM 2385 C C . PRO A 1 305 ? -54.640 -22.258 29.212 1.00 53.44 305 PRO A C 1
ATOM 2387 O O . PRO A 1 305 ? -55.214 -22.317 28.127 1.00 53.44 305 PRO A O 1
ATOM 2390 N N . SER A 1 306 ? -53.665 -23.100 29.551 1.00 53.91 306 SER A N 1
ATOM 2391 C CA . SER A 1 306 ? -53.456 -24.413 28.938 1.00 53.91 306 SER A CA 1
ATOM 2392 C C . SER A 1 306 ? -54.722 -25.262 29.116 1.00 53.91 306 SER A C 1
ATOM 2394 O O . SER A 1 306 ? -54.996 -25.718 30.226 1.00 53.91 306 SER A O 1
ATOM 2396 N N . LYS A 1 307 ? -55.524 -25.444 28.055 1.00 62.16 307 LYS A N 1
ATOM 2397 C CA . LYS A 1 307 ? -56.459 -26.577 27.893 1.00 62.16 307 LYS A CA 1
ATOM 2398 C C . LYS A 1 307 ? -57.054 -26.636 26.479 1.00 62.16 307 LYS A C 1
ATOM 2400 O O . LYS A 1 307 ? -57.487 -25.621 25.947 1.00 62.16 307 LYS A O 1
ATOM 2405 N N . LYS A 1 308 ? -57.201 -27.883 26.001 1.00 53.34 308 LYS A N 1
ATOM 2406 C CA . LYS A 1 308 ? -57.740 -28.393 24.716 1.00 53.34 308 LYS A CA 1
ATOM 2407 C C . LYS A 1 308 ? -56.661 -28.489 23.628 1.00 53.34 308 LYS A C 1
ATOM 2409 O O . LYS A 1 308 ? -56.160 -27.480 23.171 1.00 53.34 308 LYS A O 1
ATOM 2414 N N . GLY A 1 309 ? -56.221 -29.651 23.163 1.00 57.53 309 GLY A N 1
ATOM 2415 C CA . GLY A 1 309 ? -56.742 -31.010 23.259 1.00 57.53 309 GLY A CA 1
ATOM 2416 C C . GLY A 1 309 ? -56.390 -31.700 21.941 1.00 57.53 309 GLY A C 1
ATOM 2417 O O . GLY A 1 309 ? -56.998 -31.398 20.923 1.00 57.53 309 GLY A O 1
ATOM 2418 N N . THR A 1 310 ? -55.393 -32.581 21.937 1.00 52.28 310 THR A N 1
ATOM 2419 C CA . THR A 1 310 ? -55.028 -33.389 20.764 1.00 52.28 310 THR A CA 1
ATOM 2420 C C . THR A 1 310 ? -55.221 -34.860 21.106 1.00 52.28 310 THR A C 1
ATOM 2422 O O . THR A 1 310 ? -54.312 -35.569 21.533 1.00 52.28 310 THR A O 1
ATOM 2425 N N . SER A 1 311 ? -56.463 -35.319 20.955 1.00 52.41 311 SER A N 1
ATOM 2426 C CA . SER A 1 311 ? -56.793 -36.739 20.946 1.00 52.41 311 SER A CA 1
ATOM 2427 C C . SER A 1 311 ? -56.400 -37.358 19.603 1.00 52.41 311 SER A C 1
ATOM 2429 O O . SER A 1 311 ? -56.878 -36.934 18.553 1.00 52.41 311 SER A O 1
ATOM 2431 N N . LYS A 1 312 ? -55.530 -38.367 19.693 1.00 61.06 312 LYS A N 1
ATOM 2432 C CA . LYS A 1 312 ? -55.360 -39.543 18.824 1.00 61.06 312 LYS A CA 1
ATOM 2433 C C . LYS A 1 312 ? -56.332 -39.667 17.637 1.00 61.06 312 LYS A C 1
ATOM 2435 O O . LYS A 1 312 ? -57.534 -39.818 17.839 1.00 61.06 312 LYS A O 1
ATOM 2440 N N . LYS A 1 313 ? -55.777 -39.831 16.432 1.00 61.06 313 LYS A N 1
ATOM 2441 C CA . LYS A 1 313 ? -56.384 -40.675 15.394 1.00 61.06 313 LYS A CA 1
ATOM 2442 C C . LYS A 1 313 ? -55.302 -41.499 14.693 1.00 61.06 313 LYS A C 1
ATOM 2444 O O . LYS A 1 313 ? -54.535 -40.991 13.887 1.00 61.06 313 LYS A O 1
ATOM 2449 N N . THR A 1 314 ? -55.231 -42.762 15.091 1.00 61.81 314 THR A N 1
ATOM 2450 C CA . THR A 1 314 ? -54.585 -43.878 14.397 1.00 61.81 314 THR A CA 1
ATOM 2451 C C . THR A 1 314 ? -55.547 -44.424 13.336 1.00 61.81 314 THR A C 1
ATOM 2453 O O . THR A 1 314 ? -56.680 -44.752 13.678 1.00 61.81 314 THR A O 1
ATOM 2456 N N . LEU A 1 315 ? -55.093 -44.533 12.090 1.00 56.09 315 LEU A N 1
ATOM 2457 C CA . LEU A 1 315 ? -55.567 -45.452 11.039 1.00 56.09 315 LEU A CA 1
ATOM 2458 C C . LEU A 1 315 ? -54.270 -45.945 10.359 1.00 56.09 315 LEU A C 1
ATOM 2460 O O . LEU A 1 315 ? -53.408 -45.106 10.097 1.00 56.09 315 LEU A O 1
ATOM 2464 N N . ALA A 1 316 ? -53.928 -47.237 10.333 1.00 58.59 316 ALA A N 1
ATOM 2465 C CA . ALA A 1 316 ? -54.600 -48.367 9.671 1.00 58.59 316 ALA A CA 1
ATOM 2466 C C . ALA A 1 316 ? -54.688 -48.150 8.159 1.00 58.59 316 ALA A C 1
ATOM 2468 O O . ALA A 1 316 ? -55.503 -47.295 7.749 1.00 58.59 316 ALA A O 1
#

Radius of gyration: 39.9 Å; chains: 1; bounding box: 96×99×103 Å

pLDDT: mean 72.08, std 18.31, range [41.25, 98.06]

Organism: NCBI:txid2483200

InterPro domains:
  IPR007019 Surfeit locus 6 [PTHR14369] (41-312)
  IPR029190 Ribosomal RNA-processing protein 14/surfeit locus protein 6, C-terminal domain [PF04935] (105-296)

Sequence (316 aa):
MDLDDIAKRYDSEIASVLAALPAKLVNPDEEPEVPARALKFFKNASGAAPAQARKEASKRGKRLKFDLDAREAAPSATEVVPPKAGLSLDDLHFRLRDKLEACRTERTSTKPNKRAAPKPPRDTNKKNKARPPKREKPPPVEEKKQEEEEEEEKPKPKPAVDLKFAMLRPPSKRAKMVGKVGAPGSKTKKLKALIAEAESKRDELARLKEAGDDRAEKIEWREAMQLASGDVRAPVDPAKIKKALKNRDKKKAKSAEAWQARLESQKAATKDAKKTKSRNATGETPSRNEDKKRRRQQQKGEEAPSKKGTSKKTLA

Secondary structure (DSSP, 8-state):
--HHHHHHHHHHHHHHHHHHS-TTT----------HHHHTTGGGSSS---HHHHHHHHHHHHHHHHHHHHHHSS----------TT--HHHHHHHHHHHHHHHHHHHHHS--------PPP--S-----------PPPPPPP------------PPPPPPP-GGGSTTS--------S-S------HHHHHHHHHHHHHHHHHHHHHHHHTT-THHHHHHHHHHHHHHTSSS-----HHHHHHHHHHHHHHHHHHHHHHHHHHHHHHHHHHHHHHHHHHHHTT-S--HHHHHHHHHHHHHHH-S------------

Foldseek 3Di:
DDPVVVVVVVVVVVVVVVVPDDPVVDDPDPPPPCDVVNVVVCPCVPPPDDPVVVVVVVVVVVVVVVVVVVVVPDPPPPPVDDPPPDCDPVNVVVVVVVVVVVVVCVVVPPDPPPPPPPDPDDDDDDDDDDDDDDDDDDDDDDDDDDDDDDDDDDDDDDDDDPPPPPPPDDDPPPPDDPDPPDPCPDVLNVLVVLLVVLVVVVVVLVVCVVVVHCVSVVVVVVLVVCVVVVVDDPRDDSVVSVVVNVVVVVVVVVVVVVVVVVVVVVVVVVVVVVVVVVCVVVVVPPPPVNVVVVVVVVVVVVPDDPDDDDDDDDDD